Protein AF-W9T5U3-F1 (afdb_monomer)

Foldseek 3Di:
DDDDCPDPVNVVVVVVLVCLLPDDPVPHPDDQEAEWEAAPPLDPWKKKKFWKWKFKFFFPRHTPDIDIAIWMFHLDQQETDTDPDSVSRVVLVVRTHHDDADPVVVVSVVVSCVNHVVVSVVRQVVRQVVVCVVCVVVSVVVLVVQLVVLVVVLVVLLVVLVVVLVVLPDPPPPVPDDPVVVVVSVVVSVVSVVVNVCSVVVSVVSNVVSVSRHHDIDMDMGGRHMYMYGYPVVRVPPPD

Structure (mmCIF, N/CA/C/O backbone):
data_AF-W9T5U3-F1
#
_entry.id   AF-W9T5U3-F1
#
loop_
_atom_site.group_PDB
_atom_site.id
_atom_site.type_symbol
_atom_site.label_atom_id
_atom_site.label_alt_id
_atom_site.label_comp_id
_atom_site.label_asym_id
_atom_site.label_entity_id
_atom_site.label_seq_id
_atom_site.pdbx_PDB_ins_code
_atom_site.Cartn_x
_atom_site.Cartn_y
_atom_site.Cartn_z
_atom_site.occupancy
_atom_site.B_iso_or_equiv
_atom_site.auth_seq_id
_atom_site.auth_comp_id
_atom_site.auth_asym_id
_atom_site.auth_atom_id
_atom_site.pdbx_PDB_model_num
ATOM 1 N N . MET A 1 1 ? -17.875 -14.907 -14.462 1.00 39.34 1 MET A N 1
ATOM 2 C CA . MET A 1 1 ? -18.011 -15.163 -13.011 1.00 39.34 1 MET A CA 1
ATOM 3 C C . MET A 1 1 ? -16.980 -14.286 -12.300 1.00 39.34 1 MET A C 1
ATOM 5 O O . MET A 1 1 ? -15.810 -14.637 -12.302 1.00 39.34 1 MET A O 1
ATOM 9 N N . LEU A 1 2 ? -17.362 -13.093 -11.821 1.00 36.91 2 LEU A N 1
ATOM 10 C CA . LEU A 1 2 ? -16.447 -12.217 -11.074 1.00 36.91 2 LEU A CA 1
ATOM 11 C C . LEU A 1 2 ? -16.388 -12.706 -9.628 1.00 36.91 2 LEU A C 1
ATOM 13 O O . LEU A 1 2 ? -17.355 -12.579 -8.882 1.00 36.91 2 LEU A O 1
ATOM 17 N N . VAL A 1 3 ? -15.268 -13.307 -9.248 1.00 40.78 3 VAL A N 1
ATOM 18 C CA . VAL A 1 3 ? -15.047 -13.778 -7.884 1.00 40.78 3 VAL A CA 1
ATOM 19 C C . VAL A 1 3 ? -14.347 -12.662 -7.103 1.00 40.78 3 VAL A C 1
ATOM 21 O O . VAL A 1 3 ? -13.248 -12.247 -7.455 1.00 40.78 3 VAL A O 1
ATOM 24 N N . HIS A 1 4 ? -15.003 -12.152 -6.060 1.00 53.41 4 HIS A N 1
ATOM 25 C CA . HIS A 1 4 ? -14.493 -11.082 -5.195 1.00 53.41 4 HIS A CA 1
ATOM 26 C C . HIS A 1 4 ? -13.215 -11.519 -4.442 1.00 53.41 4 HIS A C 1
ATOM 28 O O . HIS A 1 4 ? -13.099 -12.684 -4.061 1.00 53.41 4 HIS A O 1
ATOM 34 N N . LEU A 1 5 ? -12.273 -10.603 -4.161 1.00 56.97 5 LEU A N 1
ATOM 35 C CA . LEU A 1 5 ? -10.976 -10.927 -3.525 1.00 56.97 5 LEU A CA 1
ATOM 36 C C . LEU A 1 5 ? -11.092 -11.641 -2.162 1.00 56.97 5 LEU A C 1
ATOM 38 O O . LEU A 1 5 ? -10.208 -12.406 -1.783 1.00 56.97 5 LEU A O 1
ATOM 42 N N . ASN A 1 6 ? -12.189 -11.429 -1.433 1.00 50.62 6 ASN A N 1
ATOM 43 C CA . ASN A 1 6 ? -12.456 -12.097 -0.148 1.00 50.62 6 ASN A CA 1
ATOM 44 C C . ASN A 1 6 ? -13.051 -13.506 -0.287 1.00 50.62 6 ASN A C 1
ATOM 46 O O . ASN A 1 6 ? -13.317 -14.170 0.712 1.00 50.62 6 ASN A O 1
ATOM 50 N N . HIS A 1 7 ? -13.271 -13.986 -1.509 1.00 73.50 7 HIS A N 1
ATOM 51 C CA . HIS A 1 7 ? -13.762 -15.334 -1.730 1.00 73.50 7 HIS A CA 1
ATOM 52 C C . HIS A 1 7 ? -12.700 -16.368 -1.339 1.00 73.50 7 HIS A C 1
ATOM 54 O O . HIS A 1 7 ? -11.524 -16.251 -1.690 1.00 73.50 7 HIS A O 1
ATOM 60 N N . ARG A 1 8 ? -13.124 -17.429 -0.648 1.00 68.62 8 ARG A N 1
ATOM 61 C CA . ARG A 1 8 ? -12.237 -18.429 -0.031 1.00 68.62 8 ARG A CA 1
ATOM 62 C C . ARG A 1 8 ? -11.248 -19.070 -1.014 1.00 68.62 8 ARG A C 1
ATOM 64 O O . ARG A 1 8 ? -10.092 -19.267 -0.659 1.00 68.62 8 ARG A O 1
ATOM 71 N N . LEU A 1 9 ? -11.669 -19.342 -2.252 1.00 65.88 9 LEU A N 1
ATOM 72 C CA . LEU A 1 9 ? -10.782 -19.884 -3.295 1.00 65.88 9 LEU A CA 1
ATOM 73 C C . LEU A 1 9 ? -9.696 -18.887 -3.717 1.00 65.88 9 LEU A C 1
ATOM 75 O O . LEU A 1 9 ? -8.536 -19.268 -3.827 1.00 65.88 9 LEU A O 1
ATOM 79 N N . VAL A 1 10 ? -10.043 -17.606 -3.876 1.00 64.56 10 VAL A N 1
ATOM 80 C CA . VAL A 1 10 ? -9.075 -16.552 -4.215 1.00 64.56 10 VAL A CA 1
ATOM 81 C C . VAL A 1 10 ? -8.082 -16.375 -3.070 1.00 64.56 10 VAL A C 1
ATOM 83 O O . VAL A 1 10 ? -6.881 -16.339 -3.308 1.00 64.56 10 VAL A O 1
ATOM 86 N N . GLN A 1 11 ? -8.551 -16.391 -1.821 1.00 64.38 11 GLN A N 1
ATOM 87 C CA . GLN A 1 11 ? -7.691 -16.368 -0.633 1.00 64.38 11 GLN A CA 1
ATOM 88 C C . GLN A 1 11 ? -6.738 -17.574 -0.571 1.00 64.38 11 GLN A C 1
ATOM 90 O O . GLN A 1 11 ? -5.566 -17.420 -0.233 1.00 64.38 11 GLN A O 1
ATOM 95 N N . MET A 1 12 ? -7.199 -18.772 -0.942 1.00 68.00 12 MET A N 1
ATOM 96 C CA . MET A 1 12 ? -6.351 -19.967 -1.011 1.00 68.00 12 MET A CA 1
ATOM 97 C C . MET A 1 12 ? -5.299 -19.876 -2.127 1.00 68.00 12 MET A C 1
ATOM 99 O O . MET A 1 12 ? -4.134 -20.176 -1.866 1.00 68.00 12 MET A O 1
ATOM 103 N N . CYS A 1 13 ? -5.670 -19.413 -3.325 1.00 57.19 13 CYS A N 1
ATOM 104 C CA . CYS A 1 13 ? -4.738 -19.187 -4.436 1.00 57.19 13 CYS A CA 1
ATOM 105 C C . CYS A 1 13 ? -3.707 -18.100 -4.103 1.00 57.19 13 CYS A C 1
ATOM 107 O O . CYS A 1 13 ? -2.512 -18.301 -4.299 1.00 57.19 13 CYS A O 1
ATOM 109 N N . LEU A 1 14 ? -4.146 -16.978 -3.526 1.00 64.50 14 LEU A N 1
ATOM 110 C CA . LEU A 1 14 ? -3.269 -15.895 -3.079 1.00 64.50 14 LEU A CA 1
ATOM 111 C C . LEU A 1 14 ? -2.337 -16.341 -1.952 1.00 64.50 14 LEU A C 1
ATOM 113 O O . LEU A 1 14 ? -1.189 -15.912 -1.912 1.00 64.50 14 LEU A O 1
ATOM 117 N N . ARG A 1 15 ? -2.793 -17.215 -1.047 1.00 67.75 15 ARG A N 1
ATOM 118 C CA . ARG A 1 15 ? -1.948 -17.794 0.004 1.00 67.75 15 ARG A CA 1
ATOM 119 C C . ARG A 1 15 ? -0.835 -18.660 -0.583 1.00 67.75 15 ARG A C 1
ATOM 121 O O . ARG A 1 15 ? 0.295 -18.537 -0.125 1.00 67.75 15 ARG A O 1
ATOM 128 N N . LEU A 1 16 ? -1.135 -19.484 -1.588 1.00 63.69 16 LEU A N 1
ATOM 129 C CA . LEU A 1 16 ? -0.130 -20.289 -2.292 1.00 63.69 16 LEU A CA 1
ATOM 130 C C . LEU A 1 16 ? 0.853 -19.403 -3.066 1.00 63.69 16 LEU A C 1
ATOM 132 O O . LEU A 1 16 ? 2.056 -19.538 -2.886 1.00 63.69 16 LEU A O 1
ATOM 136 N N . LEU A 1 17 ? 0.358 -18.428 -3.834 1.00 62.22 17 LEU A N 1
ATOM 137 C CA . LEU A 1 17 ? 1.208 -17.473 -4.557 1.00 62.22 17 LEU A CA 1
ATOM 138 C C . LEU A 1 17 ? 2.095 -16.659 -3.606 1.00 62.22 17 LEU A C 1
ATOM 140 O O . LEU A 1 17 ? 3.277 -16.474 -3.873 1.00 62.22 17 LEU A O 1
ATOM 144 N N . ARG A 1 18 ? 1.558 -16.206 -2.464 1.00 65.56 18 ARG A N 1
ATOM 145 C CA . ARG A 1 18 ? 2.359 -15.552 -1.421 1.00 65.56 18 ARG A CA 1
ATOM 146 C C . ARG A 1 18 ? 3.405 -16.509 -0.864 1.00 65.56 18 ARG A C 1
ATOM 148 O O . ARG A 1 18 ? 4.551 -16.102 -0.754 1.00 65.56 18 ARG A O 1
ATOM 155 N N . ALA A 1 19 ? 3.048 -17.746 -0.525 1.00 62.72 19 ALA A N 1
ATOM 156 C CA . ALA A 1 19 ? 4.011 -18.721 -0.015 1.00 62.72 19 ALA A CA 1
ATOM 157 C C . ALA A 1 19 ? 5.185 -18.919 -0.990 1.00 62.72 19 ALA A C 1
ATOM 159 O O . ALA A 1 19 ? 6.329 -18.858 -0.560 1.00 62.72 19 ALA A O 1
ATOM 160 N N . GLU A 1 20 ? 4.916 -19.020 -2.294 1.00 61.22 20 GLU A N 1
ATOM 161 C CA . GLU A 1 20 ? 5.950 -19.128 -3.335 1.00 61.22 20 GLU A CA 1
ATOM 162 C C . GLU A 1 20 ? 6.814 -17.861 -3.471 1.00 61.22 20 GLU A C 1
ATOM 164 O O . GLU A 1 20 ? 8.016 -17.946 -3.717 1.00 61.22 20 GLU A O 1
ATOM 169 N N . VAL A 1 21 ? 6.246 -16.667 -3.258 1.00 57.47 21 VAL A N 1
ATOM 170 C CA . VAL A 1 21 ? 7.015 -15.407 -3.247 1.00 57.47 21 VAL A CA 1
ATOM 171 C C . VAL A 1 21 ? 8.033 -15.367 -2.098 1.00 57.47 21 VAL A C 1
ATOM 173 O O . VAL A 1 21 ? 9.120 -14.810 -2.279 1.00 57.47 21 VAL A O 1
ATOM 176 N N . TRP A 1 22 ? 7.701 -15.949 -0.939 1.00 56.50 22 TRP A N 1
ATOM 177 C CA . TRP A 1 22 ? 8.519 -15.919 0.286 1.00 56.50 22 TRP A CA 1
ATOM 178 C C . TRP A 1 22 ? 9.284 -17.223 0.574 1.00 56.50 22 TRP A C 1
ATOM 180 O O . TRP A 1 22 ? 10.025 -17.276 1.554 1.00 56.50 22 TRP A O 1
ATOM 190 N N . ALA A 1 23 ? 9.116 -18.262 -0.247 1.00 54.72 23 ALA A N 1
ATOM 191 C CA . ALA A 1 23 ? 9.847 -19.521 -0.121 1.00 54.72 23 ALA A CA 1
ATOM 192 C C . ALA A 1 23 ? 11.359 -19.306 -0.323 1.00 54.72 23 ALA A C 1
ATOM 194 O O . ALA A 1 23 ? 11.771 -18.416 -1.071 1.00 54.72 23 ALA A O 1
ATOM 195 N N . GLN A 1 24 ? 12.189 -20.107 0.352 1.00 47.06 24 GLN A N 1
ATOM 196 C CA . GLN A 1 24 ? 13.640 -20.141 0.122 1.00 47.06 24 GLN A CA 1
ATOM 197 C C . GLN A 1 24 ? 13.944 -20.694 -1.282 1.00 47.06 24 GLN A C 1
ATOM 199 O O . GLN A 1 24 ? 13.141 -21.454 -1.828 1.00 47.06 24 GLN A O 1
ATOM 204 N N . ASP A 1 25 ? 15.075 -20.288 -1.873 1.00 49.97 25 ASP A N 1
ATOM 205 C CA . ASP A 1 25 ? 15.409 -20.552 -3.286 1.00 49.97 25 ASP A CA 1
ATOM 206 C C . ASP A 1 25 ? 15.351 -22.041 -3.679 1.00 49.97 25 ASP A C 1
ATOM 208 O O . ASP A 1 25 ? 14.966 -22.344 -4.804 1.00 49.97 25 ASP A O 1
ATOM 212 N N . ASP A 1 26 ? 15.585 -22.963 -2.741 1.00 47.66 26 ASP A N 1
ATOM 213 C CA . ASP A 1 26 ? 15.588 -24.414 -2.990 1.00 47.66 26 ASP A CA 1
ATOM 214 C C . ASP A 1 26 ? 14.193 -25.037 -3.238 1.00 47.66 26 ASP A C 1
ATOM 216 O O . ASP A 1 26 ? 14.098 -26.201 -3.626 1.00 47.66 26 ASP A O 1
ATOM 220 N N . VAL A 1 27 ? 13.094 -24.293 -3.029 1.00 53.72 27 VAL A N 1
ATOM 221 C CA . VAL A 1 27 ? 11.705 -24.798 -3.185 1.00 53.72 27 VAL A CA 1
ATOM 222 C C . VAL A 1 27 ? 10.887 -23.993 -4.208 1.00 53.72 27 VAL A C 1
ATOM 224 O O . VAL A 1 27 ? 9.757 -24.366 -4.529 1.00 53.72 27 VAL A O 1
ATOM 227 N N . LYS A 1 28 ? 11.433 -22.900 -4.761 1.00 53.59 28 LYS A N 1
ATOM 228 C CA . LYS A 1 28 ? 10.676 -21.985 -5.632 1.00 53.59 28 LYS A CA 1
ATOM 229 C C . LYS A 1 28 ? 10.295 -22.644 -6.955 1.00 53.59 28 LYS A C 1
ATOM 231 O O . LYS A 1 28 ? 11.154 -22.969 -7.769 1.00 53.59 28 LYS A O 1
ATOM 236 N N . LYS A 1 29 ? 8.991 -22.733 -7.226 1.00 55.19 29 LYS A N 1
ATOM 237 C CA . LYS A 1 29 ? 8.466 -23.105 -8.555 1.00 55.19 29 LYS A CA 1
ATOM 238 C C . LYS A 1 29 ? 8.089 -21.895 -9.409 1.00 55.19 29 LYS A C 1
ATOM 240 O O . LYS A 1 29 ? 7.682 -22.056 -10.556 1.00 55.19 29 LYS A O 1
ATOM 245 N N . LEU A 1 30 ? 8.200 -20.686 -8.851 1.00 59.81 30 LEU A N 1
ATOM 246 C CA . LEU A 1 30 ? 7.799 -19.444 -9.500 1.00 59.81 30 LEU A CA 1
ATOM 247 C C . LEU A 1 30 ? 9.017 -18.576 -9.835 1.00 59.81 30 LEU A C 1
ATOM 249 O O . LEU A 1 30 ? 9.710 -18.074 -8.946 1.00 59.81 30 LEU A O 1
ATOM 253 N N . HIS A 1 31 ? 9.240 -18.342 -11.127 1.00 64.38 31 HIS A N 1
ATOM 254 C CA . HIS A 1 31 ? 10.214 -17.355 -11.578 1.00 64.38 31 HIS A CA 1
ATOM 255 C C . HIS A 1 31 ? 9.687 -15.947 -11.270 1.00 64.38 31 HIS A C 1
ATOM 257 O O . HIS A 1 31 ? 8.648 -15.525 -11.774 1.00 64.38 31 HIS A O 1
ATOM 263 N N . ARG A 1 32 ? 10.406 -15.212 -10.413 1.00 79.56 32 ARG A N 1
ATOM 264 C CA . ARG A 1 32 ? 10.071 -13.832 -9.999 1.00 79.56 32 ARG A CA 1
ATOM 265 C C . ARG A 1 32 ? 10.614 -12.775 -10.969 1.00 79.56 32 ARG A C 1
ATOM 267 O O . ARG A 1 32 ? 10.517 -11.580 -10.695 1.00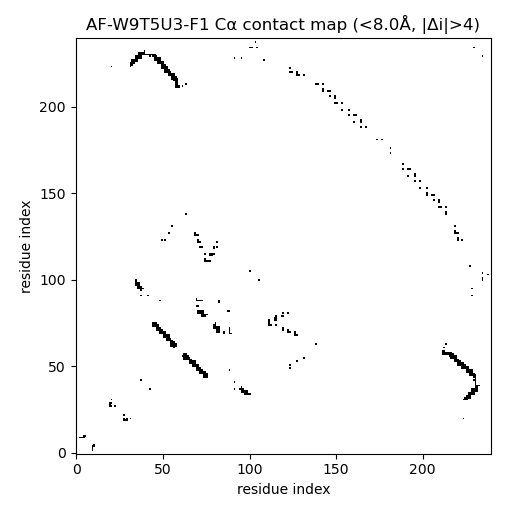 79.56 32 ARG A O 1
ATOM 274 N N . VAL A 1 33 ? 11.199 -13.227 -12.075 1.00 88.50 33 VAL A N 1
ATOM 275 C CA . VAL A 1 33 ? 11.817 -12.413 -13.116 1.00 88.50 33 VAL A CA 1
ATOM 276 C C . VAL A 1 33 ? 11.257 -12.848 -14.462 1.00 88.50 33 VAL A C 1
ATOM 278 O O . VAL A 1 33 ? 11.168 -14.045 -14.731 1.00 88.50 33 VAL A O 1
ATOM 281 N N . THR A 1 34 ? 10.875 -11.892 -15.301 1.00 91.38 34 THR A N 1
ATOM 282 C CA . THR A 1 34 ? 10.398 -12.162 -16.661 1.00 91.38 34 THR A CA 1
ATOM 283 C C . THR A 1 34 ? 10.868 -11.076 -17.622 1.00 91.38 34 THR A C 1
ATOM 285 O O . THR A 1 34 ? 11.134 -9.949 -17.203 1.00 91.38 34 THR A O 1
ATOM 288 N N . VAL A 1 35 ? 10.964 -11.421 -18.903 1.00 94.06 35 VAL A N 1
ATOM 289 C CA . VAL A 1 35 ? 11.212 -10.482 -19.997 1.00 94.06 35 VAL A CA 1
ATOM 290 C C . VAL A 1 35 ? 9.942 -10.407 -20.834 1.00 94.06 35 VAL A C 1
ATOM 292 O O . VAL A 1 35 ? 9.346 -11.429 -21.173 1.00 94.06 35 VAL A O 1
ATOM 295 N N . ARG A 1 36 ? 9.509 -9.192 -21.144 1.00 95.25 36 ARG A N 1
ATOM 296 C CA . ARG A 1 36 ? 8.378 -8.917 -22.026 1.00 95.25 36 ARG A CA 1
ATOM 297 C C . ARG A 1 36 ? 8.808 -7.909 -23.077 1.00 95.25 36 ARG A C 1
ATOM 299 O O . ARG A 1 36 ? 9.733 -7.128 -22.854 1.00 95.25 36 ARG A O 1
ATOM 306 N N . THR A 1 37 ? 8.129 -7.926 -24.211 1.00 95.94 37 THR A N 1
ATOM 307 C CA . THR A 1 37 ? 8.392 -6.983 -25.295 1.00 95.94 37 THR A CA 1
ATOM 308 C C . THR A 1 37 ? 7.314 -5.911 -25.374 1.00 95.94 37 THR A C 1
ATOM 310 O O . THR A 1 37 ? 6.180 -6.135 -24.948 1.00 95.94 37 THR A O 1
ATOM 313 N N . LEU A 1 38 ? 7.677 -4.738 -25.876 1.00 95.44 38 LEU A N 1
ATOM 314 C CA . LEU A 1 38 ? 6.767 -3.651 -26.212 1.00 95.44 38 LEU A CA 1
ATOM 315 C C . LEU A 1 38 ? 6.987 -3.256 -27.676 1.00 95.44 38 LEU A C 1
ATOM 317 O O . LEU A 1 38 ? 8.137 -3.311 -28.125 1.00 95.44 38 LEU A O 1
ATOM 321 N N . PRO A 1 39 ? 5.935 -2.799 -28.382 1.00 93.88 39 PRO A N 1
ATOM 322 C CA . PRO A 1 39 ? 6.075 -2.272 -29.731 1.00 93.88 39 PRO A CA 1
ATOM 323 C C . PRO A 1 39 ? 7.173 -1.209 -29.813 1.00 93.88 39 PRO A C 1
ATOM 325 O O . PRO A 1 39 ? 7.366 -0.409 -28.886 1.00 93.88 39 PRO A O 1
ATOM 328 N N . ASP A 1 40 ? 7.886 -1.189 -30.936 1.00 89.81 40 ASP A N 1
ATOM 329 C CA . ASP A 1 40 ? 8.910 -0.178 -31.173 1.00 89.81 40 ASP A CA 1
ATOM 330 C C . ASP A 1 40 ? 8.309 1.237 -31.078 1.00 89.81 40 ASP A C 1
ATOM 332 O O . ASP A 1 40 ? 7.225 1.523 -31.587 1.00 89.81 40 ASP A O 1
ATOM 336 N N . GLY A 1 41 ? 9.015 2.136 -30.387 1.00 88.38 41 GLY A N 1
ATOM 337 C CA . GLY A 1 41 ? 8.555 3.503 -30.115 1.00 88.38 41 GLY A CA 1
ATOM 338 C C . GLY A 1 41 ? 7.799 3.691 -28.792 1.00 88.38 41 GLY A C 1
ATOM 339 O O . GLY A 1 41 ? 7.721 4.824 -28.318 1.00 88.38 41 GLY A O 1
ATOM 340 N N . SER A 1 42 ? 7.321 2.625 -28.133 1.00 90.19 42 SER A N 1
ATOM 341 C CA . SER A 1 42 ? 6.696 2.735 -26.797 1.00 90.19 42 SER A CA 1
ATOM 342 C C . SER A 1 42 ? 7.710 3.054 -25.687 1.00 90.19 42 SER A C 1
ATOM 344 O O . SER A 1 42 ? 7.394 3.737 -24.704 1.00 90.19 42 SER A O 1
ATOM 346 N N . ILE A 1 43 ? 8.948 2.577 -25.846 1.00 92.31 43 ILE A N 1
ATOM 347 C CA . ILE A 1 43 ? 10.087 2.818 -24.951 1.00 92.31 43 ILE A CA 1
ATOM 348 C C . ILE A 1 43 ? 11.352 3.111 -25.768 1.00 92.31 43 ILE A C 1
ATOM 350 O O . ILE A 1 43 ? 11.572 2.523 -26.821 1.00 92.31 43 ILE A O 1
ATOM 354 N N . GLU A 1 44 ? 12.207 4.008 -25.267 1.00 88.50 44 GLU A N 1
ATOM 355 C CA . GLU A 1 44 ? 13.453 4.442 -25.936 1.00 88.50 44 GLU A CA 1
ATOM 356 C C . GLU A 1 44 ? 14.580 3.387 -25.911 1.00 88.50 44 GLU A C 1
ATOM 358 O O . GLU A 1 44 ? 15.646 3.586 -26.487 1.00 88.50 44 GLU A O 1
ATOM 363 N N . GLY A 1 45 ? 14.384 2.285 -25.193 1.00 90.69 45 GLY A N 1
ATOM 364 C CA . GLY A 1 45 ? 15.370 1.229 -24.987 1.00 90.69 45 GLY A CA 1
ATOM 365 C C . GLY A 1 45 ? 14.949 0.315 -23.838 1.00 90.69 45 GLY A C 1
ATOM 366 O O . GLY A 1 45 ? 13.856 0.501 -23.297 1.00 90.69 45 GLY A O 1
ATOM 367 N N . PRO A 1 46 ? 15.796 -0.651 -23.432 1.00 93.88 46 PRO A N 1
ATOM 368 C CA . PRO A 1 46 ? 15.456 -1.585 -22.369 1.00 93.88 46 PRO A CA 1
ATOM 369 C C . PRO A 1 46 ? 15.055 -0.866 -21.083 1.00 93.88 46 PRO A C 1
ATOM 371 O O . PRO A 1 46 ? 15.705 0.092 -20.657 1.00 93.88 46 PRO A O 1
ATOM 374 N N . ALA A 1 47 ? 13.994 -1.341 -20.446 1.00 96.31 47 ALA A N 1
ATOM 375 C CA . ALA A 1 47 ? 13.502 -0.832 -19.178 1.00 96.31 47 ALA A CA 1
ATOM 376 C C . ALA A 1 47 ? 13.324 -1.975 -18.180 1.00 96.31 47 ALA A C 1
ATOM 378 O O . ALA A 1 47 ? 13.232 -3.149 -18.536 1.00 96.31 47 ALA A O 1
ATOM 379 N N . VAL A 1 48 ? 13.296 -1.623 -16.902 1.00 96.81 48 VAL A N 1
ATOM 380 C CA . VAL A 1 48 ? 13.030 -2.552 -15.811 1.00 96.81 48 VAL A CA 1
ATOM 381 C C . VAL A 1 48 ? 11.907 -1.997 -14.957 1.00 96.81 48 VAL A C 1
ATOM 383 O O . VAL A 1 48 ? 11.883 -0.813 -14.618 1.00 96.81 48 VAL A O 1
ATOM 386 N N . VAL A 1 49 ? 10.971 -2.869 -14.613 1.00 96.75 49 VAL A N 1
ATOM 387 C CA . VAL A 1 49 ? 9.843 -2.575 -13.744 1.00 96.75 49 VAL A CA 1
ATOM 388 C C . VAL A 1 49 ? 9.891 -3.524 -12.560 1.00 96.75 49 VAL A C 1
ATOM 390 O O . VAL A 1 49 ? 9.909 -4.741 -12.712 1.00 96.75 49 VAL A O 1
ATOM 393 N N . VAL A 1 50 ? 9.913 -2.957 -11.363 1.00 95.38 50 VAL A N 1
ATOM 394 C CA . VAL A 1 50 ? 9.888 -3.684 -10.101 1.00 95.38 50 VAL A CA 1
ATOM 395 C C . VAL A 1 50 ? 8.510 -3.530 -9.482 1.00 95.38 50 VAL A C 1
ATOM 397 O O . VAL A 1 50 ? 8.050 -2.419 -9.203 1.00 95.38 50 VAL A O 1
ATOM 400 N N . ILE A 1 51 ? 7.866 -4.666 -9.245 1.00 93.00 51 ILE A N 1
ATOM 401 C CA . ILE A 1 51 ? 6.621 -4.756 -8.492 1.00 93.00 51 ILE A CA 1
ATOM 402 C C . ILE A 1 51 ? 7.000 -5.046 -7.048 1.00 93.00 51 ILE A C 1
ATOM 404 O O . ILE A 1 51 ? 7.657 -6.050 -6.763 1.00 93.00 51 ILE A O 1
ATOM 408 N N . SER A 1 52 ? 6.578 -4.178 -6.138 1.00 89.69 52 SER A N 1
ATOM 409 C CA . SER A 1 52 ? 6.921 -4.259 -4.723 1.00 89.69 52 SER A CA 1
ATOM 410 C C . SER A 1 52 ? 5.675 -4.292 -3.854 1.00 89.69 52 SER A C 1
ATOM 412 O O . SER A 1 52 ? 4.668 -3.655 -4.147 1.00 89.69 52 SER A O 1
ATOM 414 N N . ARG A 1 53 ? 5.744 -5.025 -2.747 1.00 91.00 53 ARG A N 1
ATOM 415 C CA . ARG A 1 53 ? 4.755 -4.948 -1.675 1.00 91.00 53 ARG A CA 1
ATOM 416 C C . ARG A 1 53 ? 5.148 -3.807 -0.752 1.00 91.00 53 ARG A C 1
ATOM 418 O O . ARG A 1 53 ? 6.210 -3.872 -0.138 1.00 91.00 53 ARG A O 1
ATOM 425 N N . LEU A 1 54 ? 4.283 -2.810 -0.641 1.00 89.25 54 LEU A N 1
ATOM 426 C CA . LEU A 1 54 ? 4.396 -1.729 0.325 1.00 89.25 54 LEU A CA 1
ATOM 427 C C . LEU A 1 54 ? 3.518 -2.051 1.531 1.00 89.25 54 LEU A C 1
ATOM 429 O O . LEU A 1 54 ? 2.320 -2.298 1.393 1.00 89.25 54 LEU A O 1
ATOM 433 N N . VAL A 1 55 ? 4.115 -2.036 2.715 1.00 92.75 55 VAL A N 1
AT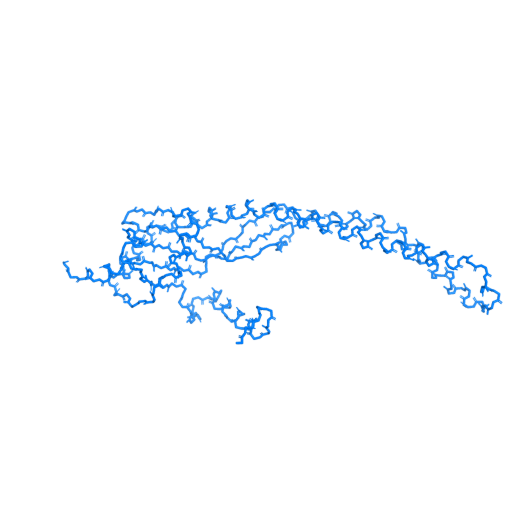OM 434 C CA . VAL A 1 55 ? 3.418 -2.159 3.992 1.00 92.75 55 VAL A CA 1
ATOM 435 C C . VAL A 1 55 ? 3.702 -0.900 4.792 1.00 92.75 55 VAL A C 1
ATOM 437 O O . VAL A 1 55 ? 4.860 -0.599 5.058 1.00 92.75 55 VAL A O 1
ATOM 440 N N . ILE A 1 56 ? 2.654 -0.181 5.186 1.00 92.94 56 ILE A N 1
ATOM 441 C CA . ILE A 1 56 ? 2.778 0.956 6.097 1.00 92.94 56 ILE A CA 1
ATOM 442 C C . ILE A 1 56 ? 2.355 0.494 7.480 1.00 92.94 56 ILE A C 1
ATOM 444 O O . ILE A 1 56 ? 1.240 -0.007 7.675 1.00 92.94 56 ILE A O 1
ATOM 448 N N . THR A 1 57 ? 3.259 0.666 8.433 1.00 94.44 57 THR A N 1
ATOM 449 C CA . THR A 1 57 ? 3.020 0.368 9.841 1.00 94.44 57 THR A CA 1
ATOM 450 C C . THR A 1 57 ? 2.971 1.645 10.663 1.00 94.44 57 THR A C 1
ATOM 452 O O . THR A 1 57 ? 3.662 2.602 10.339 1.00 94.44 57 THR A O 1
ATOM 455 N N . GLY A 1 58 ? 2.161 1.655 11.716 1.00 93.75 58 GLY A N 1
ATOM 456 C CA . GLY A 1 58 ? 2.189 2.676 12.759 1.00 93.75 58 GLY A CA 1
ATOM 457 C C . GLY A 1 58 ? 2.697 2.112 14.084 1.00 93.75 58 GLY A C 1
ATOM 458 O O . GLY A 1 58 ? 3.413 1.103 14.124 1.00 93.75 58 GLY A O 1
ATOM 459 N N . GLY A 1 59 ? 2.309 2.746 15.188 1.00 92.88 59 GLY A N 1
ATOM 460 C CA . GLY A 1 59 ? 2.781 2.389 16.517 1.00 92.88 59 GLY A CA 1
ATOM 461 C C . GLY A 1 59 ? 2.474 0.941 16.887 1.00 92.88 59 GLY A C 1
ATOM 462 O O . GLY A 1 59 ? 1.494 0.326 16.451 1.00 92.88 59 GLY A O 1
ATOM 463 N N . ASN A 1 60 ? 3.371 0.366 17.686 1.00 89.25 60 ASN A N 1
ATOM 464 C CA . ASN A 1 60 ? 3.370 -1.053 18.043 1.00 89.25 60 ASN A CA 1
ATOM 465 C C . ASN A 1 60 ? 3.362 -1.993 16.818 1.00 89.25 60 ASN A C 1
ATOM 467 O O . ASN A 1 60 ? 2.870 -3.113 16.913 1.00 89.25 60 ASN A O 1
ATOM 471 N N . HIS A 1 61 ? 3.905 -1.552 15.675 1.00 87.12 61 HIS A N 1
ATOM 472 C CA . HIS A 1 61 ? 3.956 -2.302 14.413 1.00 87.12 61 HIS A CA 1
ATOM 473 C C . HIS A 1 61 ? 2.577 -2.672 13.842 1.00 87.12 61 HIS A C 1
ATOM 475 O O . HIS A 1 61 ? 2.450 -3.640 13.087 1.00 87.12 61 HIS A O 1
ATOM 481 N N . HIS A 1 62 ? 1.536 -1.899 14.167 1.00 89.31 62 HIS A N 1
ATOM 482 C CA . HIS A 1 62 ? 0.219 -2.104 13.573 1.00 89.31 62 HIS A CA 1
ATOM 483 C C . HIS A 1 62 ? 0.270 -1.822 12.080 1.00 89.31 62 HIS A C 1
ATOM 485 O O . HIS A 1 62 ? 0.666 -0.741 11.655 1.00 89.31 62 HIS A O 1
ATOM 491 N N . ARG A 1 63 ? -0.167 -2.783 11.269 1.00 92.38 63 ARG A N 1
ATOM 492 C CA . ARG A 1 63 ? -0.286 -2.592 9.826 1.00 92.38 63 ARG A CA 1
ATOM 493 C C . ARG A 1 63 ? -1.505 -1.730 9.515 1.00 92.38 63 ARG A C 1
ATOM 495 O O . ARG A 1 63 ? -2.632 -2.192 9.664 1.00 92.38 63 ARG A O 1
ATOM 502 N N . LEU A 1 64 ? -1.260 -0.520 9.026 1.00 91.88 64 LEU A N 1
ATOM 503 C CA . LEU A 1 64 ? -2.294 0.460 8.690 1.00 91.88 64 LEU A CA 1
ATOM 504 C C . LEU A 1 64 ? -2.690 0.410 7.213 1.00 91.88 64 LEU A C 1
ATOM 506 O O . LEU A 1 64 ? -3.833 0.699 6.861 1.00 91.88 64 LEU A O 1
ATOM 510 N N . HIS A 1 65 ? -1.750 0.042 6.340 1.00 88.94 65 HIS A N 1
ATOM 511 C CA . HIS A 1 65 ? -1.993 -0.056 4.904 1.00 88.94 65 HIS A CA 1
ATOM 512 C C . HIS A 1 65 ? -1.086 -1.099 4.257 1.00 88.94 65 HIS A C 1
ATOM 514 O O . HIS A 1 65 ? 0.051 -1.308 4.681 1.00 88.94 65 HIS A O 1
ATOM 520 N N . GLU A 1 66 ? -1.594 -1.758 3.223 1.00 88.06 66 GLU A N 1
ATOM 521 C CA . GLU A 1 66 ? -0.841 -2.702 2.403 1.00 88.06 66 GLU A CA 1
ATOM 522 C C . GLU A 1 66 ? -1.297 -2.562 0.952 1.00 88.06 66 GLU A C 1
ATOM 524 O O . GLU A 1 66 ? -2.489 -2.650 0.666 1.00 88.06 66 GLU A O 1
ATOM 529 N N . GLU A 1 67 ? -0.353 -2.356 0.038 1.00 85.31 67 GLU A N 1
ATOM 530 C CA . GLU A 1 67 ? -0.625 -2.285 -1.397 1.00 85.31 67 GLU A CA 1
ATOM 531 C C . GLU A 1 67 ? 0.535 -2.868 -2.212 1.00 85.31 67 GLU A C 1
ATOM 533 O O . GLU A 1 67 ? 1.647 -3.054 -1.710 1.00 85.31 67 GLU A O 1
ATOM 538 N N . LEU A 1 68 ? 0.271 -3.172 -3.483 1.00 87.94 68 LEU A N 1
ATOM 539 C CA . LEU A 1 68 ? 1.327 -3.400 -4.462 1.00 87.94 68 LEU A CA 1
ATOM 540 C C . LEU A 1 68 ? 1.639 -2.076 -5.150 1.00 87.94 68 LEU A C 1
ATOM 542 O O . LEU A 1 68 ? 0.743 -1.393 -5.643 1.00 87.94 68 LEU A O 1
ATOM 546 N N . THR A 1 69 ? 2.915 -1.727 -5.185 1.00 89.38 69 THR A N 1
ATOM 547 C CA . THR A 1 69 ? 3.422 -0.565 -5.897 1.00 89.38 69 THR A CA 1
ATOM 548 C C . THR A 1 69 ? 4.266 -1.017 -7.070 1.00 89.38 69 THR A C 1
ATOM 550 O O . THR A 1 69 ? 4.938 -2.048 -7.036 1.00 89.38 69 THR A O 1
ATOM 553 N N . VAL A 1 70 ? 4.223 -0.217 -8.124 1.00 92.50 70 VAL A N 1
ATOM 554 C CA . VAL A 1 70 ? 5.058 -0.401 -9.300 1.00 92.50 70 VAL A CA 1
ATOM 555 C C . VAL A 1 70 ? 6.012 0.783 -9.383 1.00 92.50 70 VAL A C 1
ATOM 557 O O . VAL A 1 70 ? 5.613 1.939 -9.193 1.00 92.50 70 VAL A O 1
ATOM 560 N N . SER A 1 71 ? 7.279 0.479 -9.628 1.00 95.38 71 SER A N 1
ATOM 561 C CA . SER A 1 71 ? 8.347 1.443 -9.879 1.00 95.38 71 SER A CA 1
ATOM 562 C C . SER A 1 71 ? 9.194 0.929 -11.025 1.00 95.38 71 SER A C 1
ATOM 564 O O . SER A 1 71 ? 9.513 -0.255 -11.054 1.00 95.38 71 SER A O 1
ATOM 566 N N . GLY A 1 72 ? 9.587 1.793 -11.948 1.00 94.56 72 GLY A N 1
ATOM 567 C CA . GLY A 1 72 ? 10.388 1.370 -13.084 1.00 94.56 72 GLY A CA 1
ATOM 568 C C . GLY A 1 72 ? 11.270 2.478 -13.617 1.00 94.56 72 GLY A C 1
ATOM 569 O O . GLY A 1 72 ? 11.284 3.601 -13.109 1.00 94.56 72 GLY A O 1
ATOM 570 N N . GLY A 1 73 ? 12.039 2.136 -14.635 1.00 96.62 73 GLY A N 1
ATOM 571 C CA . GLY A 1 73 ? 12.914 3.073 -15.310 1.00 96.62 73 GLY A CA 1
ATOM 572 C C . GLY A 1 73 ? 13.699 2.417 -16.430 1.00 96.62 73 GLY A C 1
ATOM 573 O O . GLY A 1 73 ? 13.655 1.203 -16.623 1.00 96.62 73 GLY A O 1
ATOM 574 N N . TYR A 1 74 ? 14.431 3.243 -17.161 1.00 96.31 74 TYR A N 1
ATOM 575 C CA . TYR A 1 74 ? 15.228 2.825 -18.301 1.00 96.31 74 TYR A CA 1
ATOM 576 C C . TYR A 1 74 ? 16.569 2.262 -17.842 1.00 96.31 74 TYR A C 1
ATOM 578 O O . TYR A 1 74 ? 17.295 2.893 -17.065 1.00 96.31 74 TYR A O 1
ATOM 586 N N . LEU A 1 75 ? 16.899 1.089 -18.371 1.00 94.50 75 LEU A N 1
ATOM 587 C CA . LEU A 1 75 ? 18.123 0.347 -18.133 1.00 94.50 75 LEU A CA 1
ATOM 588 C C . LEU A 1 75 ? 19.115 0.623 -19.274 1.00 94.50 75 LEU A C 1
ATOM 590 O O . LEU A 1 75 ? 19.260 -0.150 -20.227 1.00 94.50 75 LEU A O 1
ATOM 594 N N . ARG A 1 76 ? 19.780 1.777 -19.184 1.00 90.31 76 ARG A N 1
ATOM 595 C CA . ARG A 1 76 ? 20.797 2.201 -20.154 1.00 90.31 76 ARG A CA 1
ATOM 596 C C . ARG A 1 76 ? 22.084 1.410 -19.936 1.00 90.31 76 ARG A C 1
ATOM 598 O O . ARG A 1 76 ? 22.290 0.823 -18.879 1.00 90.31 76 ARG A O 1
ATOM 605 N N . ASP A 1 77 ? 22.985 1.451 -20.911 1.00 82.69 77 ASP A N 1
ATOM 606 C CA . ASP A 1 77 ? 24.222 0.653 -20.891 1.00 82.69 77 ASP A CA 1
ATOM 607 C C . ASP A 1 77 ? 25.099 0.895 -19.649 1.00 82.69 77 ASP A C 1
ATOM 609 O O . ASP A 1 77 ? 25.781 -0.013 -19.168 1.00 82.69 77 ASP A O 1
ATOM 613 N N . GLN A 1 78 ? 25.082 2.126 -19.127 1.00 84.38 78 GLN A N 1
ATOM 614 C CA . GLN A 1 78 ? 25.936 2.559 -18.015 1.00 84.38 78 GLN A CA 1
ATOM 615 C C . GLN A 1 78 ? 25.170 3.211 -16.858 1.00 84.38 78 GLN A C 1
ATOM 617 O O . GLN A 1 78 ? 25.781 3.635 -15.881 1.00 84.38 78 GLN A O 1
ATOM 622 N N . SER A 1 79 ? 23.848 3.355 -16.956 1.00 90.31 79 SER A N 1
ATOM 623 C CA . SER A 1 79 ? 23.074 4.041 -15.922 1.00 90.31 79 SER A CA 1
ATOM 624 C C . SER A 1 79 ? 21.618 3.610 -15.891 1.00 90.31 79 SER A C 1
ATOM 626 O O . SER A 1 79 ? 21.061 3.102 -16.863 1.00 90.31 79 SER A O 1
ATOM 628 N N . PHE A 1 80 ? 20.987 3.860 -14.751 1.00 95.88 80 PHE A N 1
ATOM 629 C CA . PHE A 1 80 ? 19.554 3.707 -14.581 1.00 95.88 80 PHE A CA 1
ATOM 630 C C . PHE A 1 80 ? 18.900 5.082 -14.495 1.00 95.88 80 PHE A C 1
ATOM 632 O O . PHE A 1 80 ? 19.338 5.938 -13.724 1.00 95.88 80 PHE A O 1
ATOM 639 N N . ARG A 1 81 ? 17.838 5.288 -15.274 1.00 95.88 81 ARG A N 1
ATOM 640 C CA . ARG A 1 81 ? 16.997 6.486 -15.187 1.00 95.88 81 ARG A CA 1
ATOM 641 C C . ARG A 1 81 ? 15.609 6.080 -14.717 1.00 95.88 81 ARG A C 1
ATOM 643 O O . ARG A 1 81 ? 14.877 5.450 -15.476 1.00 95.88 81 ARG A O 1
ATOM 650 N N . ARG A 1 82 ? 15.239 6.485 -13.502 1.00 95.75 82 ARG A N 1
ATOM 651 C CA . ARG A 1 82 ? 13.883 6.307 -12.963 1.00 95.75 82 ARG A CA 1
ATOM 652 C C . ARG A 1 82 ? 12.853 6.990 -13.871 1.00 95.75 82 ARG A C 1
ATOM 654 O O . ARG A 1 82 ? 13.071 8.119 -14.300 1.00 95.75 82 ARG A O 1
ATOM 661 N N . GLU A 1 83 ? 11.736 6.312 -14.120 1.00 96.00 83 GLU A N 1
ATOM 662 C CA . GLU A 1 83 ? 10.523 6.921 -14.668 1.00 96.00 83 GLU A CA 1
ATOM 663 C C . GLU A 1 83 ? 9.647 7.383 -13.495 1.00 96.00 83 GLU A C 1
ATOM 665 O O . GLU A 1 83 ? 9.275 6.589 -12.625 1.00 96.00 83 GLU A O 1
ATOM 670 N N . GLU A 1 84 ? 9.372 8.685 -13.422 1.00 90.88 84 GLU A N 1
ATOM 671 C CA . GLU A 1 84 ? 8.589 9.275 -12.329 1.00 90.88 84 GLU A CA 1
ATOM 672 C C . GLU A 1 84 ? 7.086 9.026 -12.518 1.00 90.88 84 GLU A C 1
ATOM 674 O O . GLU A 1 84 ? 6.342 8.879 -11.542 1.00 90.88 84 GLU A O 1
ATOM 679 N N . GLY A 1 85 ? 6.638 8.931 -13.775 1.00 91.88 85 GLY A N 1
ATOM 680 C CA . GLY A 1 85 ? 5.244 8.728 -14.137 1.00 91.88 85 GLY A CA 1
ATOM 681 C C . GLY A 1 85 ? 4.768 7.300 -13.884 1.00 91.88 85 GLY A C 1
ATOM 682 O O . GLY A 1 85 ? 4.924 6.417 -14.721 1.00 91.88 85 GLY A O 1
ATOM 683 N N . VAL A 1 86 ? 4.079 7.078 -12.766 1.00 90.06 86 VAL A N 1
ATOM 684 C CA . VAL A 1 86 ? 3.504 5.764 -12.407 1.00 90.06 86 VAL A CA 1
ATOM 685 C C . VAL A 1 86 ? 2.529 5.261 -13.466 1.00 90.06 86 VAL A C 1
ATOM 687 O O . VAL A 1 86 ? 2.550 4.082 -13.800 1.00 90.06 86 VAL A O 1
ATOM 690 N N . THR A 1 87 ? 1.696 6.151 -14.009 1.00 91.94 87 THR A N 1
ATOM 691 C CA . THR A 1 87 ? 0.737 5.814 -15.069 1.00 91.94 87 THR A CA 1
ATOM 692 C C . THR A 1 87 ? 1.447 5.265 -16.299 1.00 91.94 87 THR A C 1
ATOM 694 O O . THR A 1 87 ? 0.992 4.286 -16.875 1.00 91.94 87 THR A O 1
ATOM 697 N N . ARG A 1 88 ? 2.603 5.838 -16.654 1.00 94.50 88 ARG A N 1
ATOM 698 C CA . ARG A 1 88 ? 3.414 5.371 -17.781 1.00 94.50 88 ARG A CA 1
ATOM 699 C C . ARG A 1 88 ? 4.016 3.995 -17.508 1.00 94.50 88 ARG A C 1
ATOM 701 O O . ARG A 1 88 ? 3.955 3.122 -18.362 1.00 94.50 88 ARG A O 1
ATOM 708 N N . VAL A 1 89 ? 4.546 3.777 -16.303 1.00 94.12 89 VAL A N 1
ATOM 709 C CA . VAL A 1 89 ? 5.085 2.463 -15.913 1.00 94.12 89 VAL A CA 1
ATOM 710 C C . VAL A 1 89 ? 3.986 1.392 -15.889 1.00 94.12 89 VAL A C 1
ATOM 712 O O . VAL A 1 89 ? 4.231 0.255 -16.282 1.00 94.12 89 VAL A O 1
ATOM 715 N N . GLN A 1 90 ? 2.772 1.744 -15.458 1.00 90.19 90 GLN A N 1
ATOM 716 C CA . GLN A 1 90 ? 1.626 0.835 -15.502 1.00 90.19 90 GLN A CA 1
ATOM 717 C C . GLN A 1 90 ? 1.220 0.522 -16.946 1.00 90.19 90 GLN A C 1
ATOM 719 O O . GLN A 1 90 ? 1.073 -0.647 -17.287 1.00 90.19 90 GLN A O 1
ATOM 724 N N . GLN A 1 91 ? 1.143 1.542 -17.804 1.00 92.50 91 GLN A N 1
ATOM 725 C CA . GLN A 1 91 ? 0.854 1.381 -19.228 1.00 92.50 91 GLN A CA 1
ATOM 726 C C . GLN A 1 91 ? 1.844 0.422 -19.900 1.00 92.50 91 GLN A C 1
ATOM 728 O O . GLN A 1 91 ? 1.429 -0.463 -20.642 1.00 92.50 91 GLN A O 1
ATOM 733 N N . TRP A 1 92 ? 3.137 0.515 -19.576 1.00 94.56 92 TRP A N 1
ATOM 734 C CA . TRP A 1 92 ? 4.124 -0.445 -20.065 1.00 94.56 92 TRP A CA 1
ATOM 735 C C . TRP A 1 92 ? 3.803 -1.891 -19.679 1.00 94.56 92 TRP A C 1
ATOM 737 O O . TRP A 1 92 ? 3.955 -2.785 -20.502 1.00 94.56 92 TRP A O 1
ATOM 747 N N . LEU A 1 93 ? 3.375 -2.150 -18.440 1.00 91.62 93 LEU A N 1
ATOM 748 C CA . LEU A 1 93 ? 3.027 -3.507 -18.004 1.00 91.62 93 LEU A CA 1
ATOM 749 C C . LEU A 1 93 ? 1.754 -4.032 -18.675 1.00 91.62 93 LEU A C 1
ATOM 751 O O . LEU A 1 93 ? 1.662 -5.241 -18.922 1.00 91.62 93 LEU A O 1
ATOM 755 N N . ASP A 1 94 ? 0.800 -3.143 -18.938 1.00 91.19 94 ASP A N 1
ATOM 756 C CA . ASP A 1 94 ? -0.487 -3.476 -19.543 1.00 91.19 94 ASP A CA 1
ATOM 757 C C . ASP A 1 94 ? -0.335 -3.775 -21.046 1.00 91.19 94 ASP A C 1
ATOM 759 O O . ASP A 1 94 ? -0.926 -4.731 -21.546 1.00 91.19 94 ASP A O 1
ATOM 763 N N . GLU A 1 95 ? 0.500 -3.006 -21.752 1.00 93.00 95 GLU A N 1
ATOM 764 C CA . GLU A 1 95 ? 0.750 -3.159 -23.193 1.00 93.00 95 GLU A CA 1
ATOM 765 C C . GLU A 1 95 ? 1.760 -4.265 -23.524 1.00 93.00 95 GLU A C 1
ATOM 767 O O . GLU A 1 95 ? 1.684 -4.868 -24.599 1.00 93.00 95 GLU A O 1
ATOM 772 N N . ALA A 1 96 ? 2.703 -4.549 -22.618 1.00 93.38 96 ALA A N 1
ATOM 773 C CA . ALA A 1 96 ? 3.783 -5.488 -22.888 1.00 93.38 96 ALA A CA 1
ATOM 774 C C . ALA A 1 96 ? 3.257 -6.885 -23.235 1.00 93.38 96 ALA A C 1
ATOM 776 O O . ALA A 1 96 ? 2.287 -7.365 -22.654 1.00 93.38 96 ALA A O 1
ATOM 777 N N . GLN A 1 97 ? 3.930 -7.598 -24.131 1.00 93.06 97 GLN A N 1
ATOM 778 C CA . GLN A 1 97 ? 3.563 -8.956 -24.530 1.00 93.06 97 GLN A CA 1
ATOM 779 C C . GLN A 1 97 ? 4.597 -9.974 -24.034 1.00 93.06 97 GLN A C 1
ATOM 781 O O . GLN A 1 97 ? 5.788 -9.656 -23.952 1.00 93.06 97 GLN A O 1
ATOM 786 N N . PRO A 1 98 ? 4.171 -11.186 -23.627 1.00 92.12 98 PRO A N 1
ATOM 787 C CA . PRO A 1 98 ? 5.100 -12.258 -23.286 1.00 92.12 98 PRO A CA 1
ATOM 788 C C . PRO A 1 98 ? 6.025 -12.563 -24.460 1.00 92.12 98 PRO A C 1
ATOM 790 O O . PRO A 1 98 ? 5.576 -12.595 -25.604 1.00 92.12 98 PRO A O 1
ATOM 793 N N . VAL A 1 99 ? 7.297 -12.828 -24.175 1.00 91.56 99 VAL A N 1
ATOM 794 C CA . VAL A 1 99 ? 8.249 -13.182 -25.221 1.00 91.56 99 VAL A CA 1
ATOM 795 C C . VAL A 1 99 ? 9.307 -14.156 -24.725 1.00 91.56 99 VAL A C 1
ATOM 797 O O . VAL A 1 99 ? 9.623 -14.201 -23.535 1.00 91.56 99 VAL A O 1
ATOM 800 N N . THR A 1 100 ? 9.853 -14.945 -25.644 1.00 88.19 100 THR A N 1
ATOM 801 C CA . THR A 1 100 ? 11.006 -15.806 -25.385 1.00 88.19 100 THR A CA 1
ATOM 802 C C . THR A 1 100 ? 12.267 -15.039 -25.762 1.00 88.19 100 THR A C 1
ATOM 804 O O . THR A 1 100 ? 12.525 -14.810 -26.939 1.00 88.19 100 THR A O 1
ATOM 807 N N . ALA A 1 101 ? 13.022 -14.597 -24.757 1.00 87.69 101 ALA A N 1
ATOM 808 C CA . ALA A 1 101 ? 14.305 -13.928 -24.953 1.00 87.69 101 ALA A CA 1
ATOM 809 C C . ALA A 1 101 ? 15.405 -14.938 -25.323 1.00 87.69 101 ALA A C 1
ATOM 811 O O . ALA A 1 101 ? 15.396 -16.058 -24.810 1.00 87.69 101 ALA A O 1
ATOM 812 N N . SER A 1 102 ? 16.346 -14.536 -26.184 1.00 90.50 102 SER A N 1
ATOM 813 C CA . SER A 1 102 ? 17.576 -15.295 -26.435 1.00 90.50 102 SER A CA 1
ATOM 814 C C . SER A 1 102 ? 18.511 -15.241 -25.221 1.00 90.50 102 SER A C 1
ATOM 816 O O . SER A 1 102 ? 18.444 -14.312 -24.409 1.00 90.50 102 SER A O 1
ATOM 818 N N . ASP A 1 103 ? 19.403 -16.226 -25.097 1.00 89.81 103 ASP A N 1
ATOM 819 C CA . ASP A 1 103 ? 20.368 -16.286 -23.991 1.00 89.81 103 ASP A CA 1
ATOM 820 C C . ASP A 1 103 ? 21.303 -15.063 -23.978 1.00 89.81 103 ASP A C 1
ATOM 822 O O . ASP A 1 103 ? 21.573 -14.500 -22.918 1.00 89.81 103 ASP A O 1
ATOM 826 N N . SER A 1 104 ? 21.716 -14.571 -25.151 1.00 89.94 104 SER A N 1
ATOM 827 C CA . SER A 1 104 ? 22.532 -13.355 -25.294 1.00 89.94 104 SER A CA 1
ATOM 828 C C . SER A 1 104 ? 21.815 -12.105 -24.772 1.00 89.94 104 SER A C 1
ATOM 830 O O . SER A 1 104 ? 22.419 -11.284 -24.075 1.00 89.94 104 SER A O 1
ATOM 832 N N . LEU A 1 105 ? 20.514 -11.964 -25.054 1.00 89.56 105 LEU A N 1
ATOM 833 C CA . LEU A 1 105 ? 19.694 -10.868 -24.543 1.00 89.56 105 LEU A CA 1
ATOM 834 C C . LEU A 1 105 ? 19.563 -10.945 -23.017 1.00 89.56 105 LEU A C 1
ATOM 836 O O . LEU A 1 105 ? 19.670 -9.922 -22.335 1.00 89.56 105 LEU A O 1
ATOM 840 N N . LEU A 1 106 ? 19.354 -12.146 -22.471 1.00 90.69 106 LEU A N 1
ATOM 841 C CA . LEU A 1 106 ? 19.294 -12.363 -21.024 1.00 90.69 106 LEU A CA 1
ATOM 842 C C . LEU A 1 106 ? 20.619 -11.998 -20.343 1.00 90.69 106 LEU A C 1
ATOM 844 O O . LEU A 1 106 ? 20.602 -11.288 -19.334 1.00 90.69 106 LEU A O 1
ATOM 848 N N . ASP A 1 107 ? 21.754 -12.402 -20.914 1.00 91.25 107 ASP A N 1
ATOM 849 C CA . ASP A 1 107 ? 23.084 -12.053 -20.408 1.00 91.25 107 ASP A CA 1
ATOM 850 C C . ASP A 1 107 ? 23.336 -10.539 -20.458 1.00 91.25 107 ASP A C 1
ATOM 852 O O . ASP A 1 107 ? 23.807 -9.945 -19.480 1.00 91.25 107 ASP A O 1
ATOM 856 N N . ALA A 1 108 ? 22.951 -9.877 -21.553 1.00 90.50 108 ALA A N 1
ATOM 857 C CA . ALA A 1 108 ? 23.064 -8.428 -21.685 1.00 90.50 108 ALA A CA 1
ATOM 858 C C . ALA A 1 108 ? 22.224 -7.685 -20.631 1.00 90.50 108 ALA A C 1
ATOM 860 O O . ALA A 1 108 ? 22.707 -6.741 -19.996 1.00 90.50 108 ALA A O 1
ATOM 861 N N . ILE A 1 109 ? 20.978 -8.119 -20.409 1.00 91.69 109 ILE A N 1
ATOM 862 C CA . ILE A 1 109 ? 20.095 -7.560 -19.378 1.00 91.69 109 ILE A CA 1
ATOM 863 C C . ILE A 1 109 ? 20.685 -7.786 -17.986 1.00 91.69 109 ILE A C 1
ATOM 865 O O . ILE A 1 109 ? 20.699 -6.854 -17.180 1.00 91.69 109 ILE A O 1
ATOM 869 N N . ARG A 1 110 ? 21.209 -8.984 -17.706 1.00 91.81 110 ARG A N 1
ATOM 870 C CA . ARG A 1 110 ? 21.815 -9.333 -16.417 1.00 91.81 110 ARG A CA 1
ATOM 871 C C . ARG A 1 110 ? 22.981 -8.410 -16.072 1.00 91.81 110 ARG A C 1
ATOM 873 O O . ARG A 1 110 ? 22.979 -7.810 -15.002 1.00 91.81 110 ARG A O 1
ATOM 880 N N . VAL A 1 111 ? 23.923 -8.217 -16.998 1.00 92.38 111 VAL A N 1
ATOM 881 C CA . VAL A 1 111 ? 25.080 -7.328 -16.786 1.00 92.38 111 VAL A CA 1
ATOM 882 C C . VAL A 1 111 ? 24.637 -5.891 -16.502 1.00 92.38 111 VAL A C 1
ATOM 884 O O . VAL A 1 111 ? 25.196 -5.226 -15.625 1.00 92.38 111 VAL A O 1
ATOM 887 N N . ARG A 1 112 ? 23.627 -5.391 -17.224 1.00 93.12 112 ARG A N 1
ATOM 888 C CA . ARG A 1 112 ? 23.089 -4.045 -16.979 1.00 93.12 112 ARG A CA 1
ATOM 889 C C . ARG A 1 112 ? 22.370 -3.960 -15.634 1.00 93.12 112 ARG A C 1
ATOM 891 O O . ARG A 1 112 ? 22.542 -2.973 -14.922 1.00 93.12 112 ARG A O 1
ATOM 898 N N . PHE A 1 113 ? 21.586 -4.977 -15.280 1.00 93.00 113 PHE A N 1
ATOM 899 C CA . PHE A 1 113 ? 20.854 -5.038 -14.020 1.00 93.00 113 PHE A CA 1
ATOM 900 C C . PHE A 1 113 ? 21.800 -5.044 -12.819 1.00 93.00 113 PHE A C 1
ATOM 902 O O . PHE A 1 113 ? 21.610 -4.230 -11.921 1.00 93.00 113 PHE A O 1
ATOM 909 N N . ASP A 1 114 ? 22.850 -5.868 -12.834 1.00 92.69 114 ASP A N 1
ATOM 910 C CA . ASP A 1 114 ? 23.818 -5.958 -11.733 1.00 92.69 114 ASP A CA 1
ATOM 911 C C . ASP A 1 114 ? 24.494 -4.602 -11.462 1.00 92.69 114 ASP A C 1
ATOM 913 O O . ASP A 1 114 ? 24.675 -4.195 -10.314 1.00 92.69 114 ASP A O 1
ATOM 917 N N . ARG A 1 115 ? 24.794 -3.834 -12.518 1.00 92.81 115 ARG A N 1
ATOM 918 C CA . ARG A 1 115 ? 25.340 -2.469 -12.398 1.00 92.81 115 ARG A CA 1
ATOM 919 C C . ARG A 1 115 ? 24.310 -1.462 -11.886 1.00 92.81 115 ARG A C 1
ATOM 921 O O . ARG A 1 115 ? 24.649 -0.554 -11.130 1.00 92.81 115 ARG A O 1
ATOM 928 N N . ALA A 1 116 ? 23.060 -1.596 -12.321 1.00 94.12 116 ALA A N 1
ATOM 929 C CA . ALA A 1 116 ? 21.968 -0.682 -12.001 1.00 94.12 116 ALA A CA 1
ATOM 930 C C . ALA A 1 116 ? 21.260 -0.993 -10.673 1.00 94.12 116 ALA A C 1
ATOM 932 O O . ALA A 1 116 ? 20.494 -0.156 -10.193 1.00 94.12 116 ALA A O 1
ATOM 933 N N . GLN A 1 117 ? 21.499 -2.161 -10.068 1.00 93.75 117 GLN A N 1
ATOM 934 C CA . GLN A 1 117 ? 20.768 -2.664 -8.904 1.00 93.75 117 GLN A CA 1
ATOM 935 C C . GLN A 1 117 ? 20.642 -1.635 -7.764 1.00 93.75 117 GLN A C 1
ATOM 937 O O . GLN A 1 117 ? 19.518 -1.439 -7.290 1.00 93.75 117 GLN A O 1
ATOM 942 N N . PRO A 1 118 ? 21.705 -0.918 -7.335 1.00 95.06 118 PRO A N 1
ATOM 943 C CA . PRO A 1 118 ? 21.571 0.082 -6.275 1.00 95.06 118 PRO A CA 1
ATOM 944 C C . PRO A 1 118 ? 20.610 1.219 -6.646 1.00 95.06 118 PRO A C 1
ATOM 946 O O . PRO A 1 118 ? 19.801 1.641 -5.823 1.00 95.06 118 PRO A O 1
ATOM 949 N N . ALA A 1 119 ? 20.651 1.684 -7.896 1.00 96.06 119 ALA A N 1
ATOM 950 C CA . ALA A 1 119 ? 19.787 2.757 -8.385 1.00 96.06 119 ALA A CA 1
ATOM 951 C C . ALA A 1 119 ? 18.328 2.294 -8.558 1.00 96.06 119 ALA A C 1
ATOM 953 O O . ALA A 1 119 ? 17.397 3.052 -8.284 1.00 96.06 119 ALA A O 1
ATOM 954 N N . ILE A 1 120 ? 18.116 1.032 -8.943 1.00 95.44 120 ILE A N 1
ATOM 955 C CA . ILE A 1 120 ? 16.785 0.414 -8.996 1.00 95.44 120 ILE A CA 1
ATOM 956 C C . ILE A 1 120 ? 16.182 0.343 -7.586 1.00 95.44 120 ILE A C 1
ATOM 958 O O . ILE A 1 120 ? 15.035 0.742 -7.387 1.00 95.44 120 ILE A O 1
ATOM 962 N N . LEU A 1 121 ? 16.957 -0.101 -6.590 1.00 94.88 121 LEU A N 1
ATOM 963 C CA . LEU A 1 121 ? 16.511 -0.142 -5.193 1.00 94.88 121 LEU A CA 1
ATOM 964 C C . LEU A 1 121 ? 16.187 1.256 -4.653 1.00 94.88 121 LEU A C 1
ATOM 966 O O . LEU A 1 121 ? 15.174 1.426 -3.977 1.00 94.88 121 LEU A O 1
ATOM 970 N N . GLN A 1 122 ? 16.981 2.269 -5.004 1.00 95.81 122 GLN A N 1
ATOM 971 C CA . GLN A 1 122 ? 16.674 3.661 -4.662 1.00 95.81 122 GLN A CA 1
ATOM 972 C C . GLN A 1 122 ? 15.362 4.142 -5.294 1.00 95.81 122 GLN A C 1
ATOM 974 O O . GLN A 1 122 ? 14.614 4.875 -4.654 1.00 95.81 122 GLN A O 1
ATOM 979 N N . ALA A 1 123 ? 15.036 3.726 -6.520 1.00 95.69 123 ALA A N 1
ATOM 980 C CA . ALA A 1 123 ? 13.757 4.074 -7.136 1.00 95.69 123 ALA A CA 1
ATOM 981 C C . ALA A 1 123 ? 12.561 3.389 -6.459 1.00 95.69 123 ALA A C 1
ATOM 983 O O . ALA A 1 123 ? 11.498 4.002 -6.345 1.00 95.69 123 ALA A O 1
ATOM 984 N N . VAL A 1 124 ? 12.736 2.153 -5.982 1.00 95.44 124 VAL A N 1
ATOM 985 C CA . VAL A 1 124 ? 11.735 1.434 -5.179 1.00 95.44 124 VAL A CA 1
ATOM 986 C C . VAL A 1 124 ? 11.493 2.147 -3.841 1.00 95.44 124 VAL A C 1
ATOM 988 O O . VAL A 1 124 ? 10.343 2.396 -3.484 1.00 95.44 124 VAL A O 1
ATOM 991 N N . ASP A 1 125 ? 12.559 2.528 -3.133 1.00 95.31 125 ASP A N 1
ATOM 992 C CA . ASP A 1 125 ? 12.492 3.266 -1.860 1.00 95.31 125 ASP A CA 1
ATOM 993 C C . ASP A 1 125 ? 11.899 4.675 -2.035 1.00 95.31 125 ASP A C 1
ATOM 995 O O . ASP A 1 125 ? 11.024 5.113 -1.289 1.00 95.31 125 ASP A O 1
ATOM 999 N N . ALA A 1 126 ? 12.297 5.390 -3.086 1.00 95.25 126 ALA A N 1
ATOM 1000 C CA . ALA A 1 126 ? 11.700 6.682 -3.391 1.00 95.25 126 ALA A CA 1
ATOM 1001 C C . ALA A 1 126 ? 10.196 6.541 -3.677 1.00 95.25 126 ALA A C 1
ATOM 1003 O O . ALA A 1 126 ? 9.392 7.348 -3.207 1.00 95.25 126 ALA A O 1
ATOM 1004 N N . ARG A 1 127 ? 9.789 5.473 -4.378 1.00 94.81 127 ARG A N 1
ATOM 1005 C CA . ARG A 1 127 ? 8.377 5.194 -4.648 1.00 94.81 127 ARG A CA 1
ATOM 1006 C C . ARG A 1 127 ? 7.580 4.918 -3.373 1.00 94.81 127 ARG A C 1
ATOM 1008 O O . ARG A 1 127 ? 6.434 5.365 -3.292 1.00 94.81 127 ARG A O 1
ATOM 1015 N N . SER A 1 128 ? 8.141 4.201 -2.402 1.00 94.06 128 SER A N 1
ATOM 1016 C CA . SER A 1 128 ? 7.448 3.925 -1.140 1.00 94.06 128 SER A CA 1
ATOM 1017 C C . SER A 1 128 ? 7.270 5.174 -0.293 1.00 94.06 128 SER A C 1
ATOM 1019 O O . SER A 1 128 ? 6.157 5.438 0.162 1.00 94.06 128 SER A O 1
ATOM 1021 N N . LYS A 1 129 ? 8.304 6.013 -0.208 1.00 94.88 129 LYS A N 1
ATOM 1022 C CA . LYS A 1 129 ? 8.238 7.320 0.458 1.00 94.88 129 LYS A CA 1
ATOM 1023 C C . LYS A 1 129 ? 7.221 8.249 -0.191 1.00 94.88 129 LYS A C 1
ATOM 1025 O O . LYS A 1 129 ? 6.448 8.902 0.510 1.00 94.88 129 LYS A O 1
ATOM 1030 N N . ASP A 1 130 ? 7.176 8.289 -1.522 1.00 93.62 130 ASP A N 1
ATOM 1031 C CA . ASP A 1 130 ? 6.169 9.063 -2.249 1.00 93.62 130 ASP A CA 1
ATOM 1032 C C . ASP A 1 130 ? 4.759 8.570 -1.895 1.00 93.62 130 ASP A C 1
ATOM 1034 O O . ASP A 1 130 ? 3.883 9.366 -1.557 1.00 93.62 130 ASP A O 1
ATOM 1038 N N . ARG A 1 131 ? 4.535 7.249 -1.893 1.00 93.50 131 ARG A N 1
ATOM 1039 C CA . ARG A 1 131 ? 3.241 6.666 -1.509 1.00 93.50 131 ARG A CA 1
ATOM 1040 C C . ARG A 1 131 ? 2.861 6.931 -0.060 1.00 93.50 131 ARG A C 1
ATOM 1042 O O . ARG A 1 131 ? 1.702 7.264 0.177 1.00 93.50 131 ARG A O 1
ATOM 1049 N N . LEU A 1 132 ? 3.803 6.861 0.878 1.00 94.25 132 LEU A N 1
ATOM 1050 C CA . LEU A 1 132 ? 3.557 7.209 2.276 1.00 94.25 132 LEU A CA 1
ATOM 1051 C C . LEU A 1 132 ? 3.081 8.663 2.412 1.00 94.25 132 LEU A C 1
ATOM 1053 O O . LEU A 1 132 ? 2.087 8.908 3.091 1.00 94.25 132 LEU A O 1
ATOM 1057 N N . LYS A 1 133 ? 3.714 9.615 1.710 1.00 93.19 133 LYS A N 1
ATOM 1058 C CA . LYS A 1 133 ? 3.285 11.028 1.708 1.00 93.19 133 LYS A CA 1
ATOM 1059 C C . LYS A 1 133 ? 1.850 11.194 1.209 1.00 93.19 133 LYS A C 1
ATOM 1061 O O . LYS A 1 133 ? 1.073 11.914 1.826 1.00 93.19 133 LYS A O 1
ATOM 1066 N N . PHE A 1 134 ? 1.481 10.510 0.123 1.00 90.44 134 PHE A N 1
ATOM 1067 C CA . PHE A 1 134 ? 0.107 10.556 -0.392 1.00 90.44 134 PHE A CA 1
ATOM 1068 C C . PHE A 1 134 ? -0.904 9.914 0.566 1.00 90.44 134 PHE A C 1
ATOM 1070 O O . PHE A 1 134 ? -2.021 10.408 0.702 1.00 90.44 134 PHE A O 1
ATOM 1077 N N . LEU A 1 135 ? -0.523 8.822 1.231 1.00 93.06 135 LEU A N 1
ATOM 1078 C CA . LEU A 1 135 ? -1.397 8.097 2.152 1.00 93.06 135 LEU A CA 1
ATOM 1079 C C . LEU A 1 135 ? -1.517 8.765 3.522 1.00 93.06 135 LEU A C 1
ATOM 1081 O O . LEU A 1 135 ? -2.495 8.501 4.216 1.00 93.06 135 LEU A O 1
ATOM 1085 N N . ALA A 1 136 ? -0.588 9.645 3.902 1.00 91.38 136 ALA A N 1
ATOM 1086 C CA . ALA A 1 136 ? -0.590 10.320 5.198 1.00 91.38 136 ALA A CA 1
ATOM 1087 C C . ALA A 1 136 ? -1.933 11.009 5.498 1.00 91.38 136 ALA A C 1
ATOM 1089 O O . ALA A 1 136 ? -2.500 10.799 6.568 1.00 91.38 136 ALA A O 1
ATOM 1090 N N . ASN A 1 137 ? -2.496 11.740 4.529 1.00 91.31 137 ASN A N 1
ATOM 1091 C CA . ASN A 1 137 ? -3.800 12.392 4.693 1.00 91.31 137 ASN A CA 1
ATOM 1092 C C . ASN A 1 137 ? -4.933 11.374 4.863 1.00 91.31 137 ASN A C 1
ATOM 1094 O O . ASN A 1 137 ? -5.760 11.517 5.756 1.00 91.31 137 ASN A O 1
ATOM 1098 N N . THR A 1 138 ? -4.954 10.312 4.053 1.00 92.62 138 THR A N 1
ATOM 1099 C CA . THR A 1 138 ? -5.964 9.249 4.168 1.00 92.62 138 THR A CA 1
ATOM 1100 C C . THR A 1 138 ? -5.887 8.538 5.518 1.00 92.62 138 THR A C 1
ATOM 1102 O O . THR A 1 138 ? -6.920 8.253 6.119 1.00 92.62 138 THR A O 1
ATOM 1105 N N . LEU A 1 139 ? -4.679 8.259 6.010 1.00 94.44 139 LEU A N 1
ATOM 1106 C CA . LEU A 1 139 ? -4.464 7.647 7.320 1.00 94.44 139 LEU A CA 1
ATOM 1107 C C . LEU A 1 139 ? -4.896 8.583 8.449 1.00 94.44 139 LEU A C 1
ATOM 1109 O O . LEU A 1 139 ? -5.520 8.123 9.398 1.00 94.44 139 LEU A O 1
ATOM 1113 N N . GLN A 1 140 ? -4.642 9.885 8.320 1.00 94.25 140 GLN A N 1
ATOM 1114 C CA . GLN A 1 140 ? -5.102 10.876 9.287 1.00 94.25 140 GLN A CA 1
ATOM 1115 C C . GLN A 1 140 ? -6.632 10.976 9.322 1.00 94.25 140 GLN A C 1
ATOM 1117 O O . GLN A 1 140 ? -7.216 10.991 10.402 1.00 94.25 140 GLN A O 1
ATOM 1122 N N . THR A 1 141 ? -7.295 10.991 8.161 1.00 95.31 141 THR A N 1
ATOM 1123 C CA . THR A 1 141 ? -8.763 10.958 8.087 1.00 95.31 141 THR A CA 1
ATOM 1124 C C . THR A 1 141 ? -9.322 9.682 8.715 1.00 95.31 141 THR A C 1
ATOM 1126 O O . THR A 1 141 ? -10.276 9.757 9.479 1.00 95.31 141 THR A O 1
ATOM 1129 N N . ARG A 1 142 ? -8.707 8.517 8.460 1.00 95.00 142 ARG A N 1
ATOM 1130 C CA . ARG A 1 142 ? -9.105 7.251 9.101 1.00 95.00 142 ARG A CA 1
ATOM 1131 C C . ARG A 1 142 ? -8.919 7.279 10.614 1.00 95.00 142 ARG A C 1
ATOM 1133 O O . ARG A 1 142 ? -9.805 6.816 11.318 1.00 95.00 142 ARG A O 1
ATOM 1140 N N . LYS A 1 143 ? -7.814 7.853 11.108 1.00 95.69 143 LYS A N 1
ATOM 1141 C CA . LYS A 1 143 ? -7.588 8.045 12.547 1.00 95.69 143 LYS A CA 1
ATOM 1142 C C . LYS A 1 143 ? -8.728 8.848 13.168 1.00 95.69 143 LYS A C 1
ATOM 1144 O O . LYS A 1 143 ? -9.264 8.438 14.189 1.00 95.69 143 LYS A O 1
ATOM 1149 N N . GLN A 1 144 ? -9.086 9.975 12.550 1.00 96.62 144 GLN A N 1
ATOM 1150 C CA . GLN A 1 144 ? -10.146 10.839 13.062 1.00 96.62 144 GLN A CA 1
ATOM 1151 C C . GLN A 1 144 ? -11.500 10.132 13.046 1.00 96.62 144 GLN A C 1
ATOM 1153 O O . GLN A 1 144 ? -12.182 10.128 14.061 1.00 96.62 144 GLN A O 1
ATOM 1158 N N . GLN A 1 145 ? -11.838 9.466 11.939 1.00 96.62 145 GLN A N 1
ATOM 1159 C CA . GLN A 1 145 ? -13.075 8.695 11.846 1.00 96.62 145 GLN A CA 1
ATOM 1160 C C . GLN A 1 145 ? -13.153 7.629 12.942 1.00 96.62 145 GLN A C 1
ATOM 1162 O O . GLN A 1 145 ? -14.177 7.501 13.593 1.00 96.62 145 GLN A O 1
ATOM 1167 N N . GLU A 1 146 ? -12.061 6.906 13.197 1.00 96.31 146 GLU A N 1
ATOM 1168 C CA . GLU A 1 146 ? -12.029 5.879 14.239 1.00 96.31 146 GLU A CA 1
ATOM 1169 C C . GLU A 1 146 ? -12.225 6.470 15.647 1.00 96.31 146 GLU A C 1
ATOM 1171 O O . GLU A 1 146 ? -12.903 5.869 16.479 1.00 96.31 146 GLU A O 1
ATOM 1176 N N . MET A 1 147 ? -11.673 7.661 15.907 1.00 95.69 147 MET A N 1
ATOM 1177 C CA . MET A 1 147 ? -11.889 8.400 17.159 1.00 95.69 147 MET A CA 1
ATOM 1178 C C . MET A 1 147 ? -13.343 8.872 17.315 1.00 95.69 147 MET A C 1
ATOM 1180 O O . MET A 1 147 ? -13.902 8.802 18.411 1.00 95.69 147 MET A O 1
ATOM 1184 N N . ASP A 1 148 ? -13.959 9.338 16.232 1.00 96.50 148 ASP A N 1
ATOM 1185 C CA . ASP A 1 148 ? -15.349 9.799 16.231 1.00 96.50 148 ASP A CA 1
ATOM 1186 C C . ASP A 1 148 ? -16.322 8.614 16.386 1.00 96.50 148 ASP A C 1
ATOM 1188 O O . ASP A 1 148 ? -17.292 8.691 17.146 1.00 96.50 148 ASP A O 1
ATOM 1192 N N . ASP A 1 149 ? -16.027 7.487 15.733 1.00 96.81 149 ASP A N 1
ATOM 1193 C CA . ASP A 1 149 ? -16.803 6.249 15.817 1.00 96.81 149 ASP A CA 1
ATOM 1194 C C . ASP A 1 149 ? -16.790 5.696 17.248 1.00 96.81 149 ASP A C 1
ATOM 1196 O O . ASP A 1 149 ? -17.851 5.409 17.806 1.00 96.81 149 ASP A O 1
ATOM 1200 N N . ILE A 1 150 ? -15.615 5.595 17.890 1.00 95.69 150 ILE A N 1
ATOM 1201 C CA . ILE A 1 150 ? -15.545 5.117 19.281 1.00 95.69 150 ILE A CA 1
ATOM 1202 C C . ILE A 1 150 ? -16.240 6.081 20.247 1.00 95.69 150 ILE A C 1
ATOM 1204 O O . ILE A 1 150 ? -16.907 5.640 21.183 1.00 95.69 150 ILE A O 1
ATOM 1208 N N . GLY A 1 151 ? -16.142 7.391 19.999 1.00 94.19 151 GLY A N 1
ATOM 1209 C CA . GLY A 1 151 ? -16.873 8.403 20.757 1.00 94.19 151 GLY A CA 1
ATOM 1210 C C . GLY A 1 151 ? -18.383 8.188 20.667 1.00 94.19 151 GLY A C 1
ATOM 1211 O O . GLY A 1 151 ? -19.055 8.142 21.695 1.00 94.19 151 GLY A O 1
ATOM 1212 N N . THR A 1 152 ? -18.890 7.960 19.455 1.00 96.69 152 THR A N 1
ATOM 1213 C CA . THR A 1 152 ? -20.312 7.698 19.194 1.00 96.69 152 THR A CA 1
ATOM 1214 C C . THR A 1 152 ? -20.786 6.428 19.899 1.00 96.69 152 THR A C 1
ATOM 1216 O O . THR A 1 152 ? -21.805 6.454 20.585 1.00 96.69 152 THR A O 1
ATOM 1219 N N . VAL A 1 153 ? -20.022 5.335 19.811 1.00 97.19 153 VAL A N 1
ATOM 1220 C CA . VAL A 1 153 ? -20.348 4.066 20.486 1.00 97.19 153 VAL A CA 1
ATOM 1221 C C . VAL A 1 153 ? -20.426 4.244 22.007 1.00 97.19 153 VAL A C 1
ATOM 1223 O O . VAL A 1 153 ? -21.348 3.735 22.647 1.00 97.19 153 VAL A O 1
ATOM 1226 N N . LEU A 1 154 ? -19.481 4.977 22.603 1.00 95.94 154 LEU A N 1
ATOM 1227 C CA . LEU A 1 154 ? -19.474 5.233 24.045 1.00 95.94 154 LEU A CA 1
ATOM 1228 C C . LEU A 1 154 ? -20.598 6.187 24.476 1.00 95.94 154 LEU A C 1
ATOM 1230 O O . LEU A 1 154 ? -21.181 5.975 25.539 1.00 95.94 154 LEU A O 1
ATOM 1234 N N . ASP A 1 155 ? -20.939 7.188 23.660 1.00 96.12 155 ASP A N 1
ATOM 1235 C CA . ASP A 1 155 ? -22.073 8.089 23.902 1.00 96.12 155 ASP A CA 1
ATOM 1236 C C . ASP A 1 155 ? -23.417 7.342 23.843 1.00 96.12 155 ASP A C 1
ATOM 1238 O O . ASP A 1 155 ? -24.314 7.588 24.653 1.00 96.12 155 ASP A O 1
ATOM 1242 N N . GLU A 1 156 ? -23.581 6.424 22.888 1.00 96.69 156 GLU A N 1
ATOM 1243 C CA . GLU A 1 156 ? -24.765 5.567 22.786 1.00 96.69 156 GLU A CA 1
ATOM 1244 C C . GLU A 1 156 ? -24.879 4.622 23.984 1.00 96.69 156 GLU A C 1
ATOM 1246 O O . GLU A 1 156 ? -25.960 4.497 24.567 1.00 96.69 156 GLU A O 1
ATOM 1251 N N . LEU A 1 157 ? -23.763 4.016 24.405 1.00 95.56 157 LEU A N 1
ATOM 1252 C CA . LEU A 1 157 ? -23.714 3.167 25.593 1.00 95.56 157 LEU A CA 1
ATOM 1253 C C . LEU A 1 157 ? -24.080 3.948 26.862 1.00 95.56 157 LEU A C 1
ATOM 1255 O O . LEU A 1 157 ? -24.874 3.472 27.673 1.00 95.56 157 LEU A O 1
ATOM 1259 N N . GLU A 1 158 ? -23.533 5.152 27.028 1.00 95.44 158 GLU A N 1
ATOM 1260 C CA . GLU A 1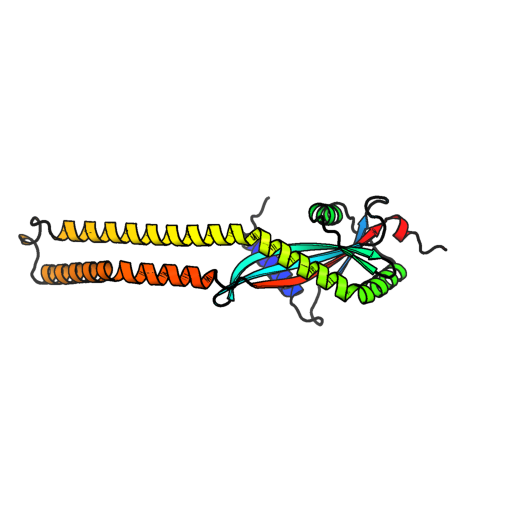 158 ? -23.855 6.039 28.145 1.00 95.44 158 GLU A CA 1
ATOM 1261 C C . GLU A 1 158 ? -25.354 6.365 28.185 1.00 95.44 158 GLU A C 1
ATOM 1263 O O . GLU A 1 158 ? -25.998 6.190 29.223 1.00 95.44 158 GLU A O 1
ATOM 1268 N N . LYS A 1 159 ? -25.937 6.774 27.050 1.00 96.00 159 LYS A N 1
ATOM 1269 C CA . LYS A 1 159 ? -27.374 7.075 26.948 1.00 96.00 159 LYS A CA 1
ATOM 1270 C C . LYS A 1 159 ? -28.240 5.858 27.262 1.00 96.00 159 LYS A C 1
ATOM 1272 O O . LYS A 1 159 ? -29.249 6.001 27.955 1.00 96.00 159 LYS A O 1
ATOM 1277 N N . ALA A 1 160 ? -27.857 4.675 26.782 1.00 95.31 160 ALA A N 1
ATOM 1278 C CA . ALA A 1 160 ? -28.575 3.434 27.056 1.00 95.31 160 ALA A CA 1
ATOM 1279 C C . ALA A 1 160 ? -28.572 3.106 28.558 1.00 95.31 160 ALA A C 1
ATOM 1281 O O . ALA A 1 160 ? -29.635 2.887 29.136 1.00 95.31 160 ALA A O 1
ATOM 1282 N N . ILE A 1 161 ? -27.406 3.169 29.212 1.00 93.44 161 ILE A N 1
ATOM 1283 C CA . ILE A 1 161 ? -27.282 2.915 30.656 1.00 93.44 161 ILE A CA 1
ATOM 1284 C C . ILE A 1 161 ? -28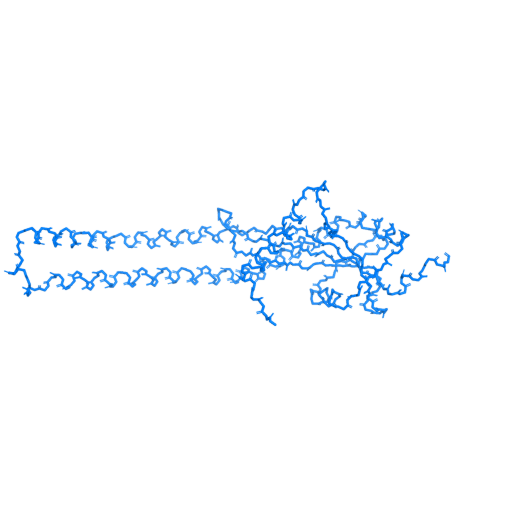.085 3.941 31.464 1.00 93.44 161 ILE A C 1
ATOM 1286 O O . ILE A 1 161 ? -28.834 3.568 32.363 1.00 93.44 161 ILE A O 1
ATOM 1290 N N . GLN A 1 162 ? -27.983 5.230 31.128 1.00 93.81 162 GLN A N 1
ATOM 1291 C CA . GLN A 1 162 ? -28.759 6.279 31.793 1.00 93.81 162 GLN A CA 1
ATOM 1292 C C . GLN A 1 162 ? -30.272 6.080 31.623 1.00 93.81 162 GLN A C 1
ATOM 1294 O O . GLN A 1 162 ? -31.036 6.387 32.538 1.00 93.81 162 GLN A O 1
ATOM 1299 N N . SER A 1 163 ? -30.722 5.588 30.465 1.00 92.69 163 SER A N 1
ATOM 1300 C CA . SER A 1 163 ? -32.134 5.281 30.241 1.00 92.69 163 SER A CA 1
ATOM 1301 C C . SER A 1 163 ? -32.607 4.099 31.081 1.00 92.69 163 SER A C 1
ATOM 1303 O O . SER A 1 163 ? -33.723 4.163 31.586 1.00 92.69 163 SER A O 1
ATOM 1305 N N . GLU A 1 164 ? -31.807 3.042 31.223 1.00 89.81 164 GLU A N 1
ATOM 1306 C CA . GLU A 1 164 ? -32.163 1.886 32.058 1.00 89.81 164 GLU A CA 1
ATOM 1307 C C . GLU A 1 164 ? -32.203 2.269 33.542 1.00 89.81 164 GLU A C 1
ATOM 1309 O O . GLU A 1 164 ? -33.213 2.050 34.204 1.00 89.81 164 GLU A O 1
ATOM 1314 N N . LEU A 1 165 ? -31.196 3.002 34.033 1.00 89.38 165 LEU A N 1
ATOM 1315 C CA . LEU A 1 165 ? -31.177 3.504 35.413 1.00 89.38 165 LEU A CA 1
ATOM 1316 C C . LEU A 1 165 ? -32.397 4.379 35.750 1.00 89.38 165 LEU A C 1
ATOM 1318 O O . LEU A 1 165 ? -32.897 4.351 36.872 1.00 89.38 165 LEU A O 1
ATOM 1322 N N . LYS A 1 166 ? -32.908 5.155 34.784 1.00 86.38 166 LYS A N 1
ATOM 1323 C CA . LYS A 1 166 ? -34.132 5.953 34.964 1.00 86.38 166 LYS A CA 1
ATOM 1324 C C . LYS A 1 166 ? -35.404 5.105 35.011 1.00 86.38 166 LYS A C 1
ATOM 1326 O O . LYS A 1 166 ? -36.342 5.510 35.693 1.00 86.38 166 LYS A O 1
ATOM 1331 N N . LYS A 1 167 ? -35.462 3.97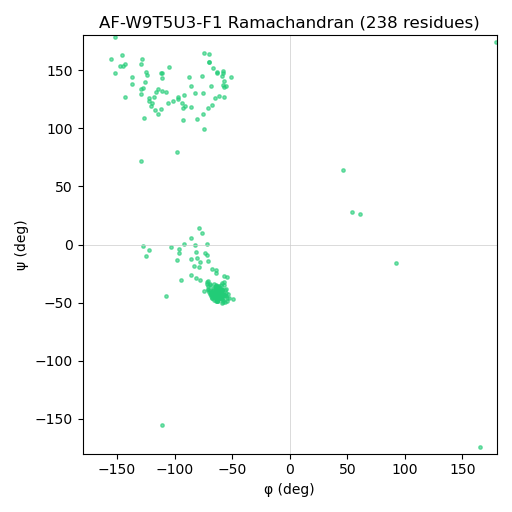9 34.290 1.00 80.75 167 LYS A N 1
ATOM 1332 C CA . LYS A 1 167 ? -36.597 3.040 34.347 1.00 80.75 167 LYS A CA 1
ATOM 1333 C C . LYS A 1 167 ? -36.637 2.332 35.700 1.00 80.75 167 LYS A C 1
ATOM 1335 O O . LYS A 1 167 ? -37.698 2.282 36.309 1.00 80.75 167 LYS A O 1
ATOM 1340 N N . ASP A 1 168 ? -35.481 1.909 36.209 1.00 68.25 168 ASP A N 1
ATOM 1341 C CA . ASP A 1 168 ? -35.359 1.242 37.514 1.00 68.25 168 ASP A CA 1
ATOM 1342 C C . ASP A 1 168 ? -35.751 2.145 38.699 1.00 68.25 168 ASP A C 1
ATOM 1344 O O . ASP A 1 168 ? -36.160 1.662 39.754 1.00 68.25 168 ASP A O 1
ATOM 1348 N N . GLN A 1 169 ? -35.658 3.470 38.535 1.00 66.38 169 GLN A N 1
ATOM 1349 C CA . GLN A 1 169 ? -36.084 4.455 39.536 1.00 66.38 169 GLN A CA 1
ATOM 1350 C C . GLN A 1 169 ? -37.597 4.740 39.526 1.00 66.38 169 GLN A C 1
ATOM 1352 O O . GLN A 1 169 ? -38.081 5.465 40.400 1.00 66.38 169 GLN A O 1
ATOM 1357 N N . GLN A 1 170 ? -38.366 4.205 38.567 1.00 63.50 170 GLN A N 1
ATOM 1358 C CA . GLN A 1 170 ? -39.814 4.411 38.534 1.00 63.50 170 GLN A CA 1
ATOM 1359 C C . GLN A 1 170 ? -40.514 3.555 39.609 1.00 63.50 170 GLN A C 1
ATOM 1361 O O . GLN A 1 170 ? -40.273 2.353 39.710 1.00 63.50 170 GLN A O 1
ATOM 1366 N N . PRO A 1 171 ? -41.409 4.145 40.424 1.00 56.88 171 PRO A N 1
ATOM 1367 C CA . PRO A 1 171 ? -41.952 3.503 41.625 1.00 56.88 171 PRO A CA 1
ATOM 1368 C C . PRO A 1 171 ? -42.941 2.347 41.374 1.00 56.88 171 PRO A C 1
ATOM 1370 O O . PRO A 1 171 ? -43.449 1.772 42.335 1.00 56.88 171 PRO A O 1
ATOM 1373 N N . GLU A 1 172 ? -43.242 1.987 40.125 1.00 54.59 172 GLU A N 1
ATOM 1374 C CA . GLU A 1 172 ? -44.429 1.185 39.794 1.00 54.59 172 GLU A CA 1
ATOM 1375 C C . GLU A 1 172 ? -44.296 -0.335 40.022 1.00 54.59 172 GLU A C 1
ATOM 1377 O O . GLU A 1 172 ? -45.317 -1.019 40.045 1.00 54.59 172 GLU A O 1
ATOM 1382 N N . GLN A 1 173 ? -43.097 -0.888 40.265 1.00 54.53 173 GLN A N 1
ATOM 1383 C CA . GLN A 1 173 ? -42.914 -2.354 40.368 1.00 54.53 173 GLN A CA 1
ATOM 1384 C C . GLN A 1 173 ? -42.270 -2.884 41.663 1.00 54.53 173 GLN A C 1
ATOM 1386 O O . GLN A 1 173 ? -42.324 -4.084 41.926 1.00 54.53 173 GLN A O 1
ATOM 1391 N N . LEU A 1 174 ? -41.730 -2.026 42.535 1.00 53.03 174 LEU A N 1
ATOM 1392 C CA . LEU A 1 174 ? -41.006 -2.465 43.745 1.00 53.03 174 LEU A CA 1
ATOM 1393 C C . LEU A 1 174 ? -41.890 -3.148 44.809 1.00 53.03 174 LEU A C 1
ATOM 1395 O O . LEU A 1 174 ? -41.387 -3.893 45.659 1.00 53.03 174 LEU A O 1
ATOM 1399 N N . SER A 1 175 ? -43.202 -2.910 44.775 1.00 57.75 175 SER A N 1
ATOM 1400 C CA . SER A 1 175 ? -44.187 -3.544 45.661 1.00 57.75 175 SER A CA 1
ATOM 1401 C C . SER A 1 175 ? -44.545 -4.981 45.257 1.00 57.75 175 SER A C 1
ATOM 1403 O O . SER A 1 175 ? -45.103 -5.698 46.084 1.00 57.75 175 SER A O 1
ATOM 1405 N N . LEU A 1 176 ? -44.204 -5.407 44.032 1.00 63.00 176 LEU A N 1
ATOM 1406 C CA . LEU A 1 176 ? -44.506 -6.737 43.483 1.00 63.00 176 LEU A CA 1
ATOM 1407 C C . LEU A 1 176 ? -43.333 -7.727 43.586 1.00 63.00 176 LEU A C 1
ATOM 1409 O O . LEU A 1 176 ? -43.541 -8.922 43.396 1.00 63.00 176 LEU A O 1
ATOM 1413 N N . PHE A 1 177 ? -42.124 -7.246 43.892 1.00 66.50 177 PHE A N 1
ATOM 1414 C CA . PHE A 1 177 ? -40.917 -8.072 43.969 1.00 66.50 177 PHE A CA 1
ATOM 1415 C C . PHE A 1 177 ? -40.698 -8.707 45.346 1.00 66.50 177 PHE A C 1
ATOM 1417 O O . PHE A 1 177 ? -40.925 -8.088 46.391 1.00 66.50 177 PHE A O 1
ATOM 1424 N N . THR A 1 178 ? -40.170 -9.927 45.329 1.00 76.81 178 THR A N 1
ATOM 1425 C CA . THR A 1 178 ? -39.640 -10.647 46.494 1.00 76.81 178 THR A CA 1
ATOM 1426 C C . THR A 1 178 ? -38.334 -10.013 47.011 1.00 76.81 178 THR A C 1
ATOM 1428 O O . THR A 1 178 ? -37.687 -9.221 46.323 1.00 76.81 178 THR A O 1
ATOM 1431 N N . GLU A 1 179 ? -37.916 -10.337 48.241 1.00 75.75 179 GLU A N 1
ATOM 1432 C CA . GLU A 1 179 ? -36.659 -9.821 48.828 1.00 75.75 179 GLU A CA 1
ATOM 1433 C C . GLU A 1 179 ? -35.406 -10.197 48.007 1.00 75.75 179 GLU A C 1
ATOM 1435 O O . GLU A 1 179 ? -34.480 -9.388 47.873 1.00 75.75 179 GLU A O 1
ATOM 1440 N N . ASP A 1 180 ? -35.398 -11.385 47.397 1.00 78.81 180 ASP A N 1
ATOM 1441 C CA . ASP A 1 180 ? -34.306 -11.841 46.530 1.00 78.81 180 ASP A CA 1
ATOM 1442 C C . ASP A 1 180 ? -34.243 -11.026 45.228 1.00 78.81 180 ASP A C 1
ATOM 1444 O O . ASP A 1 180 ? -33.172 -10.553 44.840 1.00 78.81 180 ASP A O 1
ATOM 1448 N N . GLU A 1 181 ? -35.393 -10.766 44.597 1.00 78.31 181 GLU A N 1
ATOM 1449 C CA . GLU A 1 181 ? -35.503 -9.936 43.388 1.00 78.31 181 GLU A CA 1
ATOM 1450 C C . GLU A 1 181 ? -35.095 -8.480 43.650 1.00 78.31 181 GLU A C 1
ATOM 1452 O O . GLU A 1 181 ? -34.388 -7.878 42.843 1.00 78.31 181 GLU A O 1
ATOM 1457 N N . ARG A 1 182 ? -35.441 -7.919 44.816 1.00 78.06 182 ARG A N 1
ATOM 1458 C CA . ARG A 1 182 ? -34.979 -6.581 45.231 1.00 78.06 182 ARG A CA 1
ATOM 1459 C C . ARG A 1 182 ? -33.467 -6.518 45.411 1.00 78.06 182 ARG A C 1
ATOM 1461 O O . ARG A 1 182 ? -32.845 -5.504 45.095 1.00 78.06 182 ARG A O 1
ATOM 1468 N N . THR A 1 183 ? -32.869 -7.579 45.946 1.00 82.44 183 THR A N 1
ATOM 1469 C CA . THR A 1 183 ? -31.416 -7.658 46.130 1.00 82.44 183 THR A CA 1
ATOM 1470 C C . THR A 1 183 ? -30.700 -7.772 44.787 1.00 82.44 183 THR A C 1
ATOM 1472 O O . THR A 1 183 ? -29.670 -7.124 44.596 1.00 82.44 183 THR A O 1
ATOM 1475 N N . GLN A 1 184 ? -31.258 -8.542 43.851 1.00 83.19 184 GLN A N 1
ATOM 1476 C CA . GLN A 1 184 ? -30.751 -8.651 42.485 1.00 83.19 184 GLN A CA 1
ATOM 1477 C C . GLN A 1 184 ? -30.835 -7.307 41.749 1.00 83.19 184 GLN A C 1
ATOM 1479 O O . GLN A 1 184 ? -29.814 -6.835 41.255 1.00 83.19 184 GLN A O 1
ATOM 1484 N N . LEU A 1 185 ? -31.989 -6.632 41.798 1.00 83.12 185 LEU A N 1
ATOM 1485 C CA . LEU A 1 185 ? -32.184 -5.307 41.203 1.00 83.12 185 LEU A CA 1
ATOM 1486 C C . LEU A 1 185 ? -31.138 -4.303 41.711 1.00 83.12 185 LEU A C 1
ATOM 1488 O O . LEU A 1 185 ? -30.463 -3.654 40.923 1.00 83.12 185 LEU A O 1
ATOM 1492 N N . ARG A 1 186 ? -30.924 -4.226 43.034 1.00 83.94 186 ARG A N 1
ATOM 1493 C CA . ARG A 1 186 ? -29.908 -3.331 43.622 1.00 83.94 186 ARG A CA 1
ATOM 1494 C C . ARG A 1 186 ? -28.498 -3.618 43.109 1.00 83.94 186 ARG A C 1
ATOM 1496 O O . ARG A 1 186 ? -27.720 -2.684 42.924 1.00 83.94 186 ARG A O 1
ATOM 1503 N N . ARG A 1 187 ? -28.142 -4.894 42.921 1.00 87.81 187 ARG A N 1
ATOM 1504 C CA . ARG A 1 187 ? -26.833 -5.280 42.371 1.00 87.81 187 ARG A CA 1
ATOM 1505 C C . ARG A 1 187 ? -26.703 -4.863 40.912 1.00 87.81 187 ARG A C 1
ATOM 1507 O O . ARG A 1 187 ? -25.650 -4.352 40.542 1.00 87.81 187 ARG A O 1
ATOM 1514 N N . ASP A 1 188 ? -27.755 -5.048 40.126 1.00 88.62 188 ASP A N 1
ATOM 1515 C CA . ASP A 1 188 ? -27.769 -4.698 38.708 1.00 88.62 188 ASP A CA 1
ATOM 1516 C C . ASP A 1 188 ? -27.683 -3.173 38.525 1.00 88.62 188 ASP A C 1
ATOM 1518 O O . ASP A 1 188 ? -26.822 -2.697 37.782 1.00 88.62 188 ASP A O 1
ATOM 1522 N N . THR A 1 189 ? -28.444 -2.390 39.301 1.00 89.19 189 THR A N 1
ATOM 1523 C CA . THR A 1 189 ? -28.336 -0.920 39.338 1.00 89.19 189 THR A CA 1
ATOM 1524 C C . THR A 1 189 ? -26.922 -0.474 39.724 1.00 89.19 189 THR A C 1
ATOM 1526 O O . THR A 1 189 ? -26.322 0.347 39.032 1.00 89.19 189 THR A O 1
ATOM 1529 N N . ALA A 1 190 ? -26.336 -1.057 40.777 1.00 90.94 190 ALA A N 1
ATOM 1530 C CA . ALA A 1 190 ? -24.971 -0.730 41.195 1.00 90.94 190 ALA A CA 1
ATOM 1531 C C . ALA A 1 190 ? -23.923 -1.089 40.123 1.00 90.94 190 ALA A C 1
ATOM 1533 O O . ALA A 1 190 ? -22.938 -0.369 39.943 1.00 90.94 190 ALA A O 1
ATOM 1534 N N . ALA A 1 191 ? -24.123 -2.184 39.384 1.00 93.31 191 ALA A N 1
ATOM 1535 C CA . ALA 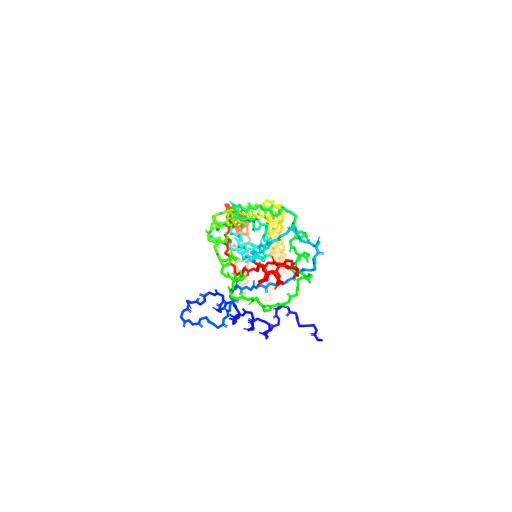A 1 191 ? -23.257 -2.568 38.273 1.00 93.31 191 ALA A CA 1
ATOM 1536 C C . ALA A 1 191 ? -23.365 -1.584 37.095 1.00 93.31 191 ALA A C 1
ATOM 1538 O O . ALA A 1 191 ? -22.340 -1.216 36.512 1.00 93.31 191 ALA A O 1
ATOM 1539 N N . LEU A 1 192 ? -24.578 -1.122 36.775 1.00 93.62 192 LEU A N 1
ATOM 1540 C CA . LEU A 1 192 ? -24.829 -0.108 35.748 1.00 93.62 192 LEU A CA 1
ATOM 1541 C C . LEU A 1 192 ? -24.209 1.246 36.118 1.00 93.62 192 LEU A C 1
ATOM 1543 O O . LEU A 1 192 ? -23.517 1.839 35.290 1.00 93.62 192 LEU A O 1
ATOM 1547 N N . GLU A 1 193 ? -24.366 1.704 37.361 1.00 92.88 193 GLU A N 1
ATOM 1548 C CA . GLU A 1 193 ? -23.713 2.920 37.869 1.00 92.88 193 GLU A CA 1
ATOM 1549 C C . GLU A 1 193 ? -22.182 2.808 37.809 1.00 92.88 193 GLU A C 1
ATOM 1551 O O . GLU A 1 193 ? -21.498 3.719 37.333 1.00 92.88 193 GLU A O 1
ATOM 1556 N N . ALA A 1 194 ? -21.629 1.663 38.222 1.00 94.75 194 ALA A N 1
ATOM 1557 C CA . ALA A 1 194 ? -20.194 1.410 38.150 1.00 94.75 194 ALA A CA 1
ATOM 1558 C C . ALA A 1 194 ? -19.676 1.383 36.702 1.00 94.75 194 ALA A C 1
ATOM 1560 O O . ALA A 1 194 ? -18.566 1.852 36.438 1.00 94.75 194 ALA A O 1
ATOM 1561 N N . ARG A 1 195 ? -20.456 0.850 35.751 1.00 95.88 195 ARG A N 1
ATOM 1562 C CA . ARG A 1 195 ? -20.112 0.885 34.323 1.00 95.88 195 ARG A CA 1
ATOM 1563 C C . ARG A 1 195 ? -20.162 2.311 33.781 1.00 95.88 195 ARG A C 1
ATOM 1565 O O . ARG A 1 195 ? -19.205 2.719 33.128 1.00 95.88 195 ARG A O 1
ATOM 1572 N N . LEU A 1 196 ? -21.213 3.068 34.093 1.00 95.00 196 LEU A N 1
ATOM 1573 C CA . LEU A 1 196 ? -21.367 4.468 33.690 1.00 95.00 196 LEU A CA 1
ATOM 1574 C C . LEU A 1 196 ? -20.173 5.317 34.149 1.00 95.00 196 LEU A C 1
ATOM 1576 O O . LEU A 1 196 ? -19.599 6.060 33.357 1.00 95.00 196 LEU A O 1
ATOM 1580 N N . ALA A 1 197 ? -19.727 5.131 35.394 1.00 95.00 197 ALA A N 1
ATOM 1581 C CA . ALA A 1 197 ? -18.573 5.837 35.949 1.00 95.00 197 ALA A CA 1
ATOM 1582 C C . ALA A 1 197 ? -17.236 5.511 35.247 1.00 95.00 197 ALA A C 1
ATOM 1584 O O . ALA A 1 197 ? -16.294 6.300 35.325 1.00 95.00 197 ALA A O 1
ATOM 1585 N N . ARG A 1 198 ? -17.125 4.362 34.562 1.00 95.62 198 ARG A N 1
ATOM 1586 C CA . ARG A 1 198 ? -15.904 3.945 33.844 1.00 95.62 19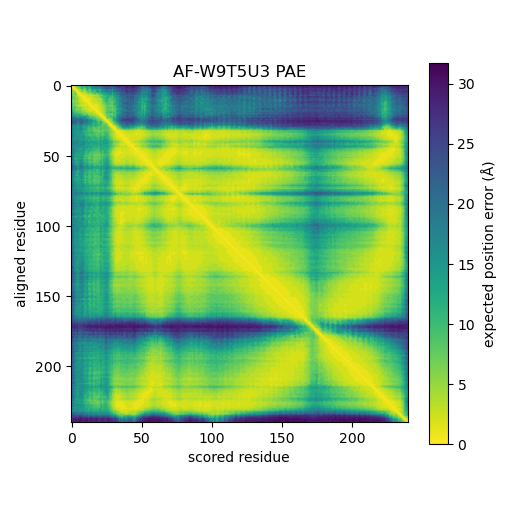8 ARG A CA 1
ATOM 1587 C C . ARG A 1 198 ? -15.804 4.506 32.426 1.00 95.62 198 ARG A C 1
ATOM 1589 O O . ARG A 1 198 ? -14.684 4.675 31.945 1.00 95.62 198 ARG A O 1
ATOM 1596 N N . ILE A 1 199 ? -16.930 4.816 31.780 1.00 94.56 199 ILE A N 1
ATOM 1597 C CA . ILE A 1 199 ? -16.982 5.260 30.374 1.00 94.56 199 ILE A CA 1
ATOM 1598 C C . ILE A 1 199 ? -16.058 6.461 30.087 1.00 94.56 199 ILE A C 1
ATOM 1600 O O . ILE A 1 199 ? -15.349 6.419 29.080 1.00 94.56 199 ILE A O 1
ATOM 1604 N N . PRO A 1 200 ? -15.970 7.507 30.936 1.00 94.88 200 PRO A N 1
ATOM 1605 C CA . PRO A 1 200 ? -15.069 8.630 30.668 1.00 94.88 200 PRO A CA 1
ATOM 1606 C C . PRO A 1 200 ? -13.588 8.230 30.632 1.00 94.88 200 PRO A C 1
ATOM 1608 O O . PRO A 1 200 ? -12.840 8.693 29.773 1.00 94.88 200 PRO A O 1
ATOM 1611 N N . ALA A 1 201 ? -13.160 7.350 31.543 1.00 95.75 201 ALA A N 1
ATOM 1612 C CA . ALA A 1 201 ? -11.780 6.871 31.587 1.00 95.75 201 ALA A CA 1
ATOM 1613 C C . ALA A 1 201 ? -11.463 5.956 30.394 1.00 95.75 201 ALA A C 1
ATOM 1615 O O . ALA A 1 201 ? -10.400 6.078 29.790 1.00 95.75 201 ALA A O 1
ATOM 1616 N N . GLU A 1 202 ? -12.401 5.083 30.027 1.00 95.44 202 GLU A N 1
ATOM 1617 C CA . GLU A 1 202 ? -12.308 4.223 28.843 1.00 95.44 202 GLU A CA 1
ATOM 1618 C C . GLU A 1 202 ? -12.204 5.050 27.562 1.00 95.44 202 GLU A C 1
ATOM 1620 O O . GLU A 1 202 ? -11.325 4.791 26.750 1.00 95.44 202 GLU A O 1
ATOM 1625 N N . ARG A 1 203 ? -12.994 6.123 27.422 1.00 95.25 203 ARG A N 1
ATOM 1626 C CA . ARG A 1 203 ? -12.897 7.043 26.278 1.00 95.25 203 ARG A CA 1
ATOM 1627 C C . ARG A 1 203 ? -11.482 7.591 26.105 1.00 95.25 203 ARG A C 1
ATOM 1629 O O . ARG A 1 203 ? -10.957 7.599 24.996 1.00 95.25 203 ARG A O 1
ATOM 1636 N N . ILE A 1 204 ? -10.856 8.033 27.197 1.00 95.69 204 ILE A N 1
ATOM 1637 C CA . ILE A 1 204 ? -9.480 8.546 27.170 1.00 95.69 204 ILE A CA 1
ATOM 1638 C C . ILE A 1 204 ? -8.505 7.441 26.744 1.00 95.69 204 ILE A C 1
ATOM 1640 O O . ILE A 1 204 ? -7.640 7.683 25.904 1.00 95.69 204 ILE A O 1
ATOM 1644 N N . GLN A 1 205 ? -8.651 6.233 27.295 1.00 96.19 205 GLN A N 1
ATOM 1645 C CA . GLN A 1 205 ? -7.786 5.095 26.972 1.00 96.19 205 GLN A CA 1
ATOM 1646 C C . GLN A 1 205 ? -7.918 4.662 25.508 1.00 96.19 205 GLN A C 1
ATOM 1648 O O . GLN A 1 205 ? -6.904 4.455 24.845 1.00 96.19 205 GLN A O 1
ATOM 1653 N N . GLU A 1 206 ? -9.141 4.577 24.986 1.00 96.06 206 GLU A N 1
ATOM 1654 C CA . GLU A 1 206 ? -9.406 4.199 23.597 1.00 96.06 206 GLU A CA 1
ATOM 165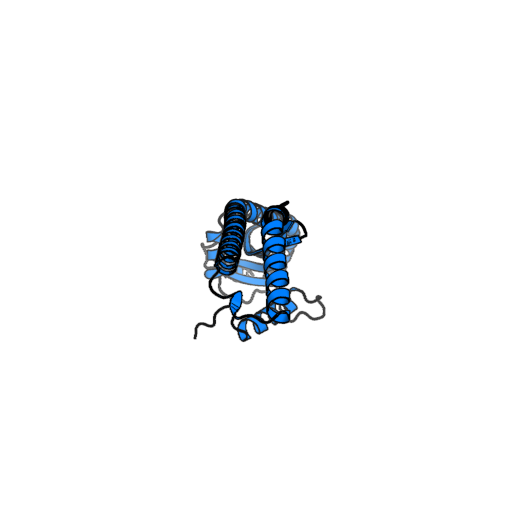5 C C . GLU A 1 206 ? -8.848 5.234 22.618 1.00 96.06 206 GLU A C 1
ATOM 1657 O O . GLU A 1 206 ? -8.141 4.884 21.671 1.00 96.06 206 GLU A O 1
ATOM 1662 N N . VAL A 1 207 ? -9.066 6.527 22.885 1.00 95.62 207 VAL A N 1
ATOM 1663 C CA . VAL A 1 207 ? -8.480 7.604 22.075 1.00 95.62 207 VAL A CA 1
ATOM 1664 C C . VAL A 1 207 ? -6.952 7.511 22.074 1.00 95.62 207 VAL A C 1
ATOM 1666 O O . VAL A 1 207 ? -6.338 7.539 21.008 1.00 95.62 207 VAL A O 1
ATOM 1669 N N . GLN A 1 208 ? -6.325 7.319 23.238 1.00 95.62 208 GLN A N 1
ATOM 1670 C CA . GLN A 1 208 ? -4.871 7.148 23.337 1.00 95.62 208 GLN A CA 1
ATOM 1671 C C . GLN A 1 208 ? -4.371 5.897 22.601 1.00 95.62 208 GLN A C 1
ATOM 1673 O O . GLN A 1 208 ? -3.297 5.921 21.989 1.00 95.62 208 GLN A O 1
ATOM 1678 N N . ALA A 1 209 ? -5.128 4.800 22.633 1.00 95.00 209 ALA A N 1
ATOM 1679 C CA . ALA A 1 209 ? -4.795 3.579 21.910 1.00 95.00 209 ALA A CA 1
ATOM 1680 C C . ALA A 1 209 ? -4.831 3.804 20.391 1.00 95.00 209 ALA A C 1
ATOM 1682 O O . ALA A 1 209 ? -3.909 3.377 19.686 1.00 95.00 209 ALA A O 1
ATOM 1683 N N . ILE A 1 210 ? -5.839 4.524 19.889 1.00 95.19 210 ILE A N 1
ATOM 1684 C CA . ILE A 1 210 ? -5.938 4.917 18.479 1.00 95.19 210 ILE A CA 1
ATOM 1685 C C . ILE A 1 210 ? -4.777 5.847 18.112 1.00 95.19 210 ILE A C 1
ATOM 1687 O O . ILE A 1 210 ? -4.061 5.588 17.146 1.00 95.19 210 ILE A O 1
ATOM 1691 N N . GLU A 1 211 ? -4.501 6.884 18.901 1.00 95.06 211 GLU A N 1
ATOM 1692 C CA . GLU A 1 211 ? -3.365 7.779 18.655 1.00 95.06 211 GLU A CA 1
ATOM 1693 C C . GLU A 1 211 ? -2.033 7.031 18.598 1.00 95.06 211 GLU A C 1
ATOM 1695 O O . GLU A 1 211 ? -1.231 7.246 17.685 1.00 95.06 211 GLU A O 1
ATOM 1700 N N . THR A 1 212 ? -1.825 6.095 19.524 1.00 95.12 212 THR A N 1
ATOM 1701 C CA . THR A 1 212 ? -0.641 5.237 19.542 1.00 95.12 212 THR A CA 1
ATOM 1702 C C . THR A 1 212 ? -0.566 4.403 18.269 1.00 95.12 212 THR A C 1
ATOM 1704 O O . THR A 1 212 ? 0.492 4.348 17.644 1.00 95.12 212 THR A O 1
ATOM 1707 N N . ARG A 1 213 ? -1.678 3.807 17.828 1.00 94.25 213 ARG A N 1
ATOM 1708 C CA . ARG A 1 213 ? -1.740 2.973 16.620 1.00 94.25 213 ARG A CA 1
ATOM 1709 C C . ARG A 1 213 ? -1.317 3.724 15.356 1.00 94.25 213 ARG A C 1
ATOM 1711 O O . ARG A 1 213 ? -0.621 3.149 14.525 1.00 94.25 213 ARG A O 1
ATOM 1718 N N . TYR A 1 214 ? -1.695 4.994 15.220 1.00 95.25 214 TYR A N 1
ATOM 1719 C CA . TYR A 1 214 ? -1.341 5.830 14.062 1.00 95.25 214 TYR A CA 1
ATOM 1720 C C . TYR A 1 214 ? -0.045 6.638 14.252 1.00 95.25 214 TYR A C 1
ATOM 1722 O O . TYR A 1 214 ? 0.364 7.371 13.352 1.00 95.25 214 TYR A O 1
ATOM 1730 N N . SER A 1 215 ? 0.631 6.510 15.397 1.00 92.81 215 SER A N 1
ATOM 1731 C CA . SER A 1 215 ? 1.924 7.160 15.636 1.00 92.81 215 SER A CA 1
ATOM 1732 C C . SER A 1 215 ? 3.048 6.532 14.798 1.00 92.81 215 SER A C 1
ATOM 1734 O O . SER A 1 215 ? 2.957 5.371 14.412 1.00 92.81 215 SER A O 1
ATOM 1736 N N . LYS A 1 216 ? 4.129 7.290 14.545 1.00 91.62 216 LYS A N 1
ATOM 1737 C CA . LYS A 1 216 ? 5.382 6.810 13.920 1.00 91.62 216 LYS A CA 1
ATOM 1738 C C . LYS A 1 216 ? 5.157 5.943 12.671 1.00 91.62 216 LYS A C 1
ATOM 1740 O O . LYS A 1 216 ? 5.492 4.761 12.661 1.00 91.62 216 LYS A O 1
ATOM 1745 N N . LEU A 1 217 ? 4.582 6.545 11.632 1.00 93.94 217 LEU A N 1
ATOM 1746 C CA . LEU A 1 217 ? 4.392 5.865 10.354 1.00 93.94 217 LEU A CA 1
ATOM 1747 C C . LEU A 1 217 ? 5.744 5.459 9.751 1.00 93.94 217 LEU A C 1
ATOM 1749 O O . LEU A 1 217 ? 6.633 6.296 9.614 1.00 93.94 217 LEU A O 1
ATOM 1753 N N . ASP A 1 218 ? 5.862 4.187 9.387 1.00 93.50 218 ASP A N 1
ATOM 1754 C CA . ASP A 1 218 ? 7.053 3.576 8.795 1.00 93.50 218 ASP A CA 1
ATOM 1755 C C . ASP A 1 218 ? 6.646 2.816 7.528 1.00 93.50 218 ASP A C 1
ATOM 1757 O O . ASP A 1 218 ? 5.682 2.039 7.549 1.00 93.50 218 ASP A O 1
ATOM 1761 N N . ASP A 1 219 ? 7.346 3.059 6.420 1.00 93.75 219 ASP A N 1
ATOM 1762 C CA . ASP A 1 219 ? 7.139 2.355 5.161 1.00 93.75 219 ASP A CA 1
ATOM 1763 C C . ASP A 1 219 ? 8.133 1.205 4.997 1.00 93.75 219 ASP A C 1
ATOM 1765 O O . ASP A 1 219 ? 9.346 1.363 5.081 1.00 93.75 219 ASP A O 1
ATOM 1769 N N . ARG A 1 220 ? 7.604 0.009 4.735 1.00 92.62 220 ARG A N 1
ATOM 1770 C CA . ARG A 1 220 ? 8.402 -1.189 4.479 1.00 92.62 220 ARG A CA 1
ATOM 1771 C C . ARG A 1 220 ? 8.079 -1.742 3.111 1.00 92.62 220 ARG A C 1
ATOM 1773 O O . ARG A 1 220 ? 6.949 -2.160 2.849 1.00 92.62 220 ARG A O 1
ATOM 1780 N N . THR A 1 221 ? 9.099 -1.784 2.267 1.00 89.50 221 THR A N 1
ATOM 1781 C CA . THR A 1 221 ? 8.956 -2.173 0.868 1.00 89.50 221 THR A CA 1
ATOM 1782 C C . THR A 1 221 ? 9.729 -3.438 0.578 1.00 89.50 221 THR A C 1
ATOM 1784 O O . THR A 1 221 ? 10.904 -3.566 0.910 1.00 89.50 221 THR A O 1
ATOM 1787 N N . PHE A 1 222 ? 9.056 -4.379 -0.071 1.00 89.31 222 PHE A N 1
ATOM 1788 C CA . PHE A 1 222 ? 9.607 -5.683 -0.395 1.00 89.31 222 PHE A CA 1
ATOM 1789 C C . PHE A 1 222 ? 9.449 -5.917 -1.896 1.00 89.31 222 PHE A C 1
ATOM 1791 O O . PHE A 1 222 ? 8.316 -6.115 -2.343 1.00 89.31 222 PHE A O 1
ATOM 1798 N N . PRO A 1 223 ? 10.535 -5.897 -2.688 1.00 89.50 223 PRO A N 1
ATOM 1799 C CA . PRO A 1 223 ? 10.476 -6.277 -4.094 1.00 89.50 223 PRO A CA 1
ATOM 1800 C C . PRO A 1 223 ? 9.923 -7.698 -4.230 1.00 89.50 223 PRO A C 1
ATOM 1802 O O . PRO A 1 223 ? 10.415 -8.623 -3.582 1.00 89.50 223 PRO A O 1
ATOM 1805 N N . VAL A 1 224 ? 8.886 -7.872 -5.051 1.00 86.56 224 VAL A N 1
ATOM 1806 C CA . VAL A 1 224 ? 8.185 -9.146 -5.277 1.00 86.56 224 VAL A CA 1
ATOM 1807 C C . VAL A 1 224 ? 8.509 -9.707 -6.654 1.00 86.56 224 VAL A C 1
ATOM 1809 O O . VAL A 1 224 ? 8.817 -10.892 -6.747 1.00 86.56 224 VAL A O 1
ATOM 1812 N N . ALA A 1 225 ? 8.505 -8.886 -7.698 1.00 89.38 225 ALA A N 1
ATOM 1813 C CA . ALA A 1 225 ? 8.812 -9.332 -9.053 1.00 89.38 225 ALA A CA 1
ATOM 1814 C C . ALA A 1 225 ? 9.569 -8.263 -9.844 1.00 89.38 225 ALA A C 1
ATOM 1816 O O . ALA A 1 225 ? 9.427 -7.069 -9.574 1.00 89.38 225 ALA A O 1
ATOM 1817 N N . VAL A 1 226 ? 10.349 -8.710 -10.826 1.00 93.69 226 VAL A N 1
ATOM 1818 C CA . VAL A 1 226 ? 11.078 -7.858 -11.767 1.00 93.69 226 VAL A CA 1
ATOM 1819 C C . VAL A 1 226 ? 10.651 -8.218 -13.186 1.00 93.69 226 VAL A C 1
ATOM 1821 O O . VAL A 1 226 ? 10.692 -9.378 -13.587 1.00 93.69 226 VAL A O 1
ATOM 1824 N N . VAL A 1 227 ? 10.225 -7.220 -13.946 1.00 95.06 227 VAL A N 1
ATOM 1825 C CA . VAL A 1 227 ? 9.822 -7.347 -15.345 1.00 95.06 227 VAL A CA 1
ATOM 1826 C C . VAL A 1 227 ? 10.781 -6.509 -16.171 1.00 95.06 227 VAL A C 1
ATOM 1828 O O . VAL A 1 227 ? 10.826 -5.288 -16.025 1.00 95.06 227 VAL A O 1
ATOM 1831 N N . PHE A 1 228 ? 11.554 -7.156 -17.030 1.00 96.50 228 PHE A N 1
ATOM 1832 C CA . PHE A 1 228 ? 12.342 -6.473 -18.043 1.00 96.50 228 PHE A CA 1
ATOM 1833 C C . PHE A 1 228 ? 11.484 -6.238 -19.275 1.00 96.50 228 PHE A C 1
ATOM 1835 O O . PHE A 1 228 ? 10.737 -7.117 -19.700 1.00 96.50 228 PHE A O 1
ATOM 1842 N N . LEU A 1 229 ? 11.591 -5.041 -19.828 1.00 96.19 229 LEU A N 1
ATOM 1843 C CA . LEU A 1 229 ? 10.871 -4.608 -21.010 1.00 96.19 229 LEU A CA 1
ATOM 1844 C C . LEU A 1 229 ? 11.884 -4.295 -22.096 1.00 96.19 229 LEU A C 1
ATOM 1846 O O . LEU A 1 229 ? 12.814 -3.519 -21.866 1.00 96.19 229 LEU A O 1
ATOM 1850 N N . VAL A 1 230 ? 11.701 -4.889 -23.266 1.00 95.31 230 VAL A N 1
ATOM 1851 C CA . VAL A 1 230 ? 12.569 -4.672 -24.425 1.00 95.31 230 VAL A CA 1
ATOM 1852 C C . VAL A 1 230 ? 11.738 -4.247 -25.638 1.00 95.31 230 VAL A C 1
ATOM 1854 O O . VAL A 1 230 ? 10.650 -4.789 -25.833 1.00 95.31 230 VAL A O 1
ATOM 1857 N N . PRO A 1 231 ? 12.213 -3.295 -26.457 1.00 94.56 231 PRO A N 1
ATOM 1858 C CA . PRO A 1 231 ? 11.607 -3.039 -27.763 1.00 94.56 231 PRO A CA 1
ATOM 1859 C C . PRO A 1 231 ? 11.624 -4.304 -28.635 1.00 94.56 231 PRO A C 1
ATOM 1861 O O . PRO A 1 231 ? 12.549 -5.112 -28.518 1.00 94.56 231 PRO A O 1
ATOM 1864 N N . GLU A 1 232 ? 10.642 -4.475 -29.518 1.00 91.94 232 GLU A N 1
ATOM 1865 C CA . GLU A 1 232 ? 10.590 -5.600 -30.468 1.00 91.94 232 GLU A CA 1
ATOM 1866 C C . GLU A 1 232 ? 11.854 -5.677 -31.342 1.00 91.94 232 GLU A C 1
ATOM 1868 O O . GLU A 1 232 ? 12.411 -6.758 -31.544 1.00 91.94 232 GLU A O 1
ATOM 1873 N N . SER A 1 233 ? 12.382 -4.530 -31.774 1.00 87.44 233 SER A N 1
ATOM 1874 C CA . SER A 1 233 ? 13.645 -4.428 -32.519 1.00 87.44 233 SER A CA 1
ATOM 1875 C C . SER A 1 233 ? 14.854 -5.000 -31.771 1.00 87.44 233 SER A C 1
ATOM 1877 O O . SER A 1 233 ? 15.745 -5.590 -32.386 1.00 87.44 233 SER A O 1
ATOM 1879 N N . ALA A 1 234 ? 14.882 -4.901 -30.438 1.00 82.88 234 ALA A N 1
ATOM 1880 C CA . ALA A 1 234 ? 15.974 -5.427 -29.619 1.00 82.88 234 ALA A CA 1
ATOM 1881 C C . ALA A 1 234 ? 15.996 -6.965 -29.573 1.00 82.88 234 ALA A C 1
ATOM 1883 O O . ALA A 1 234 ? 16.998 -7.549 -29.169 1.00 82.88 234 ALA A O 1
ATOM 1884 N N . MET A 1 235 ? 14.919 -7.626 -30.005 1.00 76.19 235 MET A N 1
ATOM 1885 C CA . MET A 1 235 ? 14.843 -9.086 -30.091 1.00 76.19 235 MET A CA 1
ATOM 1886 C C . MET A 1 235 ? 15.464 -9.651 -31.369 1.00 76.19 235 MET A C 1
ATOM 1888 O O . MET A 1 235 ? 15.773 -10.836 -31.424 1.00 76.19 235 MET A O 1
ATOM 1892 N N . GLN A 1 236 ? 15.646 -8.816 -32.393 1.00 61.72 236 GLN A N 1
ATOM 1893 C CA . GLN A 1 236 ? 16.195 -9.215 -33.694 1.00 61.72 236 GLN A CA 1
ATOM 1894 C C . GLN A 1 236 ? 17.706 -8.937 -33.805 1.00 61.72 236 GLN A C 1
ATOM 1896 O O . GLN A 1 236 ? 18.341 -9.351 -34.770 1.00 61.72 236 GLN A O 1
ATOM 1901 N N . GLY A 1 237 ? 18.287 -8.253 -32.814 1.00 52.91 237 GLY A N 1
ATOM 1902 C CA . GLY A 1 237 ? 19.656 -7.729 -32.826 1.00 52.91 237 GLY A CA 1
ATOM 1903 C C . GLY A 1 237 ? 20.798 -8.733 -32.613 1.00 52.91 237 GLY A C 1
ATOM 1904 O O . GLY A 1 237 ? 21.930 -8.289 -32.471 1.00 52.91 237 GLY A O 1
ATOM 1905 N N . ASP A 1 238 ? 20.552 -10.047 -32.629 1.00 40.88 238 ASP A N 1
ATOM 1906 C CA . ASP A 1 238 ? 21.605 -11.090 -32.618 1.00 40.88 238 ASP A CA 1
ATOM 1907 C C . ASP A 1 238 ? 22.264 -11.312 -34.005 1.00 40.88 238 ASP A C 1
ATOM 1909 O O . ASP A 1 238 ? 22.957 -12.305 -34.228 1.00 40.88 238 ASP A O 1
ATOM 1913 N N . ALA A 1 239 ? 22.068 -10.397 -34.959 1.00 32.75 239 ALA A N 1
ATOM 1914 C CA . ALA A 1 239 ? 22.688 -10.445 -36.283 1.00 32.75 239 ALA A CA 1
ATOM 1915 C C . ALA A 1 239 ? 23.375 -9.115 -36.640 1.00 32.75 239 ALA A C 1
ATOM 1917 O O . ALA A 1 239 ? 22.895 -8.371 -37.497 1.00 32.75 239 ALA A O 1
ATOM 1918 N N . ALA A 1 240 ? 24.503 -8.827 -35.986 1.00 28.19 240 ALA A N 1
ATOM 1919 C CA . ALA A 1 240 ? 25.572 -7.975 -36.518 1.00 28.19 240 ALA A CA 1
ATOM 1920 C C . ALA A 1 240 ? 26.909 -8.300 -35.838 1.00 28.19 240 ALA A C 1
ATOM 1922 O O . ALA A 1 240 ? 26.975 -8.198 -34.593 1.00 28.19 240 ALA A O 1
#

Sequence (240 aa):
MLVHLNHRLVQMCLRLLRAEVWAQDDVKKLHRVTVRTLPDGSIEGPAVVVISRLVITGGNHHRLHEELTVSGGYLRDQSFRREEGVTRVQQWLDEAQPVTASDSLLDAIRVRFDRAQPAILQAVDARSKDRLKFLANTLQTRKQQEMDDIGTVLDELEKAIQSELKKDQQPEQLSLFTEDERTQLRRDTAALEARLARIPAERIQEVQAIETRYSKLDDRTFPVAVVFLVPESAMQGDAA

pLDDT: mean 85.34, std 15.12, range [28.19, 97.19]

Radius of gyration: 29.57 Å; Cα contacts (8 Å, |Δi|>4): 286; chains: 1; bounding box: 70×37×85 Å

Solvent-accessible surface area (backbone atoms only — not comparable to full-atom values): 13518 Å² total; per-residue (Å²): 135,90,77,57,76,87,38,69,67,50,46,52,53,51,50,51,54,48,49,46,72,70,45,58,84,94,73,50,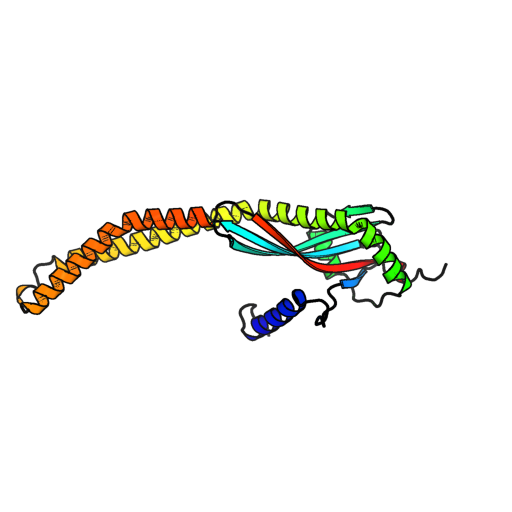87,66,80,50,61,49,56,27,31,33,64,73,81,79,50,101,51,39,27,40,35,39,36,24,42,38,37,34,26,15,29,95,71,36,75,76,45,75,48,80,45,72,36,31,27,39,53,42,93,88,48,62,46,75,52,84,54,55,68,58,54,49,48,51,64,71,68,38,40,88,56,89,76,54,71,68,58,52,52,54,50,47,60,38,44,68,74,27,44,70,58,52,52,49,42,47,51,51,49,47,54,54,49,48,62,65,43,47,60,59,52,51,53,48,52,50,50,53,50,52,50,54,50,50,54,50,53,51,50,47,52,51,50,55,52,51,57,55,57,73,68,50,83,87,55,72,89,77,54,53,76,66,55,52,54,50,50,54,50,51,52,52,50,50,52,55,50,58,70,42,49,69,59,49,51,54,51,53,48,51,50,53,55,42,38,67,30,75,74,44,81,45,76,43,83,64,36,40,39,36,39,33,32,52,66,69,73,65,61,90,76,126

Secondary structure (DSSP, 8-state):
----TTSHHHHHHHHHHHHHHHS-GGG--S-SEEEEEE-TTSSSS-EEEEEEEEEEE-GGG-EEEEEEEEEEEEE-SS-EEEE--HHHHHHHHHH-EE----HHHHHHHHHHHHHHHHHHHHHHHHHHHHHHHHHHHHHHHHHHHHHHHHHHHHHHHHHHHHHHHHHHT-TTSTTT--HHHHHHHHHHHHHHHHHHHHHHHHHHHHHHHHHHHHSS-EEEEEEEEEEEEEEGGGGS-S--

Nearest PDB structures (foldseek):
  8iyj-assembly1_V0  TM=4.056E-01  e=2.107E+00  Mus musculus
  8i7o-assembly1_B8  TM=3.070E-01  e=1.465E+00  Mus musculus
  7ung-assembly1_C4  TM=3.916E-01  e=4.631E+00  Homo sapiens
  5wkq-assembly1_A  TM=4.599E-01  e=9.583E+00  Shigella flexneri

Mean predicted aligned error: 9.66 Å